Protein AF-A0A9N9IVP5-F1 (afdb_monomer_lite)

Structure (mmCIF, N/CA/C/O backbone):
data_AF-A0A9N9IVP5-F1
#
_entry.id   AF-A0A9N9IVP5-F1
#
loop_
_atom_site.group_PDB
_atom_site.id
_atom_site.type_symbol
_atom_site.label_atom_id
_atom_site.label_alt_id
_atom_site.label_comp_id
_atom_site.label_asym_id
_atom_site.label_entity_id
_atom_site.label_seq_id
_atom_site.pdbx_PDB_ins_code
_atom_site.Cartn_x
_atom_site.Cartn_y
_atom_site.Cartn_z
_atom_site.occupancy
_atom_site.B_iso_or_equiv
_atom_site.auth_seq_id
_atom_site.auth_comp_id
_atom_site.auth_asym_id
_atom_site.auth_atom_id
_atom_site.pdbx_PDB_model_num
ATOM 1 N N . ASP A 1 1 ? -18.557 17.388 3.162 1.00 70.25 1 ASP A N 1
ATOM 2 C CA . ASP A 1 1 ? -17.638 16.961 4.234 1.00 70.25 1 ASP A CA 1
ATOM 3 C C . ASP A 1 1 ? -18.377 16.875 5.554 1.00 70.25 1 ASP A C 1
ATOM 5 O O . ASP A 1 1 ? -19.114 17.798 5.886 1.00 70.25 1 ASP A O 1
ATOM 9 N N . LEU A 1 2 ? -18.240 15.751 6.261 1.00 80.94 2 LEU A N 1
ATOM 10 C CA . LEU A 1 2 ? -18.743 15.621 7.630 1.00 80.94 2 LEU A CA 1
ATOM 11 C C . LEU A 1 2 ? -17.815 16.386 8.589 1.00 80.94 2 LEU A C 1
ATOM 13 O O . LEU A 1 2 ? -16.605 16.410 8.352 1.00 80.94 2 LEU A O 1
ATOM 17 N N . PRO A 1 3 ? -18.335 16.986 9.675 1.00 87.31 3 PRO A N 1
ATOM 18 C CA . PRO A 1 3 ? -17.493 17.556 10.723 1.00 87.31 3 PRO A CA 1
ATOM 19 C C . PRO A 1 3 ? -16.575 16.497 11.344 1.00 87.31 3 PRO A C 1
ATOM 21 O O . PRO A 1 3 ? -16.977 15.341 11.499 1.00 87.31 3 PRO A O 1
ATOM 24 N N . LYS A 1 4 ? -15.368 16.892 11.762 1.00 85.75 4 LYS A N 1
ATOM 25 C CA . LYS A 1 4 ? -14.377 15.955 12.310 1.00 85.75 4 LYS A CA 1
ATOM 26 C C . LYS A 1 4 ? -14.882 15.169 13.522 1.00 85.75 4 LYS A C 1
ATOM 28 O O . LYS A 1 4 ? -14.655 13.967 13.608 1.00 85.75 4 LYS A O 1
ATOM 33 N N . ASP A 1 5 ? -15.655 15.807 14.397 1.00 90.31 5 ASP A N 1
ATOM 34 C CA . ASP A 1 5 ? -16.212 15.152 15.585 1.00 90.31 5 ASP A CA 1
ATOM 35 C C . ASP A 1 5 ? -17.250 14.085 15.220 1.00 90.31 5 ASP A C 1
ATOM 37 O O . ASP A 1 5 ? -17.349 13.056 15.886 1.00 90.31 5 ASP A O 1
ATOM 41 N N . VAL A 1 6 ? -17.974 14.280 14.112 1.00 91.69 6 VAL A N 1
ATOM 42 C CA . VAL A 1 6 ? -18.899 13.274 13.576 1.00 91.69 6 VAL A CA 1
ATOM 43 C C . VAL A 1 6 ? -18.120 12.082 13.025 1.00 91.69 6 VAL A C 1
ATOM 45 O O . VAL A 1 6 ? -18.474 10.943 13.319 1.00 91.69 6 VAL A O 1
ATOM 48 N N . ILE A 1 7 ? -17.032 12.322 12.283 1.00 90.00 7 ILE A N 1
ATOM 49 C CA . ILE A 1 7 ? -16.160 11.250 11.770 1.00 90.00 7 ILE A CA 1
ATOM 50 C C . ILE A 1 7 ? -15.598 10.423 12.934 1.00 90.00 7 ILE A C 1
ATOM 52 O O . ILE A 1 7 ? -15.699 9.197 12.919 1.00 90.00 7 ILE A O 1
ATOM 56 N N . LYS A 1 8 ? -15.085 11.080 13.980 1.00 92.50 8 LYS A N 1
ATOM 57 C CA . LYS A 1 8 ? -14.586 10.399 15.182 1.00 92.50 8 LYS A CA 1
ATOM 58 C C . LYS A 1 8 ? -15.663 9.588 15.887 1.00 92.50 8 LYS A C 1
ATOM 60 O O . LYS A 1 8 ? -15.423 8.436 16.229 1.00 92.50 8 LYS A O 1
ATOM 65 N N . ALA A 1 9 ? -16.851 10.161 16.083 1.00 93.94 9 ALA A N 1
ATOM 66 C CA . ALA A 1 9 ? -17.955 9.455 16.723 1.00 93.94 9 ALA A CA 1
ATOM 67 C C . ALA A 1 9 ? -18.349 8.192 15.941 1.00 93.94 9 ALA A C 1
ATOM 69 O O . ALA A 1 9 ? -18.611 7.158 16.551 1.00 93.94 9 ALA A O 1
ATOM 70 N N . ILE A 1 10 ? -18.338 8.253 14.603 1.00 93.00 10 ILE A N 1
ATOM 71 C CA . ILE A 1 10 ? -18.576 7.089 13.738 1.00 93.00 10 ILE A CA 1
ATOM 72 C C . ILE A 1 10 ? -17.485 6.031 13.939 1.00 93.00 10 ILE A C 1
ATOM 74 O O . ILE A 1 10 ? -17.822 4.871 14.164 1.00 93.00 10 ILE A O 1
ATOM 78 N N . ILE A 1 11 ? -16.205 6.421 13.908 1.00 93.44 11 ILE A N 1
ATOM 79 C CA . ILE A 1 11 ? -15.065 5.507 14.109 1.00 93.44 11 ILE A CA 1
ATOM 80 C C . ILE A 1 11 ? -15.164 4.811 15.471 1.00 93.44 11 ILE A C 1
ATOM 82 O O . ILE A 1 11 ? -15.145 3.586 15.544 1.00 93.44 11 ILE A O 1
ATOM 86 N N . ILE A 1 12 ? -15.354 5.584 16.544 1.00 94.38 12 ILE A N 1
ATOM 87 C CA . ILE A 1 12 ? -15.475 5.064 17.913 1.00 94.38 12 ILE A CA 1
ATOM 88 C C . ILE A 1 12 ? -16.671 4.117 18.029 1.00 94.38 12 ILE A C 1
ATOM 90 O O . ILE A 1 12 ? -16.582 3.074 18.674 1.00 94.38 12 ILE A O 1
ATOM 94 N N . LYS A 1 13 ? -17.803 4.465 17.405 1.00 95.62 13 LYS A N 1
ATOM 95 C CA . LYS A 1 13 ? -19.012 3.641 17.455 1.00 95.62 13 LYS A CA 1
ATOM 96 C C . LYS A 1 13 ? -18.859 2.333 16.680 1.00 95.62 13 LYS A C 1
ATOM 98 O O . LYS A 1 13 ? -19.416 1.328 17.118 1.00 95.62 13 LYS A O 1
ATOM 103 N N . ALA A 1 14 ? -18.156 2.354 15.548 1.00 92.81 14 ALA A N 1
ATOM 104 C CA . ALA A 1 14 ? -17.881 1.167 14.746 1.00 92.81 14 ALA A CA 1
ATOM 105 C C . ALA A 1 14 ? -16.866 0.242 15.437 1.00 92.81 14 ALA A C 1
ATOM 107 O O . ALA A 1 14 ? -17.057 -0.973 15.444 1.00 92.81 14 ALA A O 1
ATOM 108 N N . SER A 1 15 ? -15.835 0.823 16.064 1.00 92.38 15 SER A N 1
ATOM 109 C CA . SER A 1 15 ? -14.773 0.116 16.782 1.00 92.38 15 SER A CA 1
ATOM 110 C C . SER A 1 15 ? -14.231 -1.077 15.970 1.00 92.38 15 SER A C 1
ATOM 112 O O . SER A 1 15 ? -13.941 -0.939 14.782 1.00 92.38 15 SER A O 1
ATOM 114 N N . GLU A 1 16 ? -14.136 -2.260 16.572 1.00 91.56 16 GLU A N 1
ATOM 115 C CA . GLU A 1 16 ? -13.568 -3.466 15.965 1.00 91.56 16 GLU A CA 1
ATOM 116 C C . GLU A 1 16 ? -14.403 -4.062 14.821 1.00 91.56 16 GLU A C 1
ATOM 118 O O . GLU A 1 16 ? -13.924 -4.961 14.133 1.00 91.56 16 GLU A O 1
ATOM 123 N N . ALA A 1 17 ? -15.626 -3.571 14.584 1.00 93.44 17 ALA A N 1
ATOM 124 C CA . ALA A 1 17 ? -16.421 -3.972 13.420 1.00 93.44 17 ALA A CA 1
ATOM 125 C C . ALA A 1 17 ? -15.944 -3.306 12.115 1.00 93.44 17 ALA A C 1
ATOM 127 O O . ALA A 1 17 ? -16.413 -3.655 11.032 1.00 93.44 17 ALA A O 1
ATOM 128 N N . LEU A 1 18 ? -15.053 -2.312 12.203 1.00 93.81 18 LEU A N 1
ATOM 129 C CA . LEU A 1 18 ? -14.572 -1.567 11.049 1.00 93.81 18 LEU A CA 1
ATOM 130 C C . LEU A 1 18 ? -13.381 -2.278 10.391 1.00 93.81 18 LEU A C 1
ATOM 132 O O . LEU A 1 18 ? -12.257 -2.222 10.882 1.00 93.81 18 LEU A O 1
ATOM 136 N N . GLU A 1 19 ? -13.624 -2.912 9.246 1.00 95.56 19 GLU A N 1
ATOM 137 C CA . GLU A 1 19 ? -12.585 -3.614 8.474 1.00 95.56 19 GLU A CA 1
ATOM 138 C C . GLU A 1 19 ? -12.079 -2.806 7.271 1.00 95.56 19 GLU A C 1
ATOM 140 O O . GLU A 1 19 ? -10.943 -2.981 6.823 1.00 95.56 19 GLU A O 1
ATOM 145 N N . GLN A 1 20 ? -12.916 -1.922 6.725 1.00 96.81 20 GLN A N 1
ATOM 146 C CA . GLN A 1 20 ? -12.612 -1.143 5.528 1.00 96.81 20 GLN A CA 1
ATOM 147 C C . GLN A 1 20 ? -12.964 0.321 5.744 1.00 96.81 20 GLN A C 1
ATOM 149 O O . GLN A 1 20 ? -14.072 0.656 6.165 1.00 96.81 20 GLN A O 1
ATOM 154 N N . VAL A 1 21 ? -12.014 1.198 5.434 1.00 95.06 21 VAL A N 1
ATOM 155 C CA . VAL A 1 21 ? -12.122 2.629 5.697 1.00 95.06 21 VAL A CA 1
ATOM 156 C C . VAL A 1 21 ? -11.661 3.407 4.480 1.00 95.06 21 VAL A C 1
ATOM 158 O O . VAL A 1 21 ? -10.533 3.252 4.024 1.00 95.06 21 VAL A O 1
ATOM 161 N N . SER A 1 22 ? -12.523 4.288 3.979 1.00 95.25 22 SER A N 1
ATOM 162 C CA . SER A 1 22 ? -12.154 5.292 2.984 1.00 95.25 22 SER A CA 1
ATOM 163 C C . SER A 1 22 ? -12.595 6.661 3.475 1.00 95.25 22 SER A C 1
ATOM 165 O O . SER A 1 22 ? -13.792 6.941 3.528 1.00 95.25 22 SER A O 1
ATOM 167 N N . ILE A 1 23 ? -11.636 7.505 3.855 1.00 92.00 23 ILE A N 1
ATOM 168 C CA . ILE A 1 23 ? -11.912 8.821 4.437 1.00 92.00 23 ILE A CA 1
ATOM 169 C C . ILE A 1 23 ? -11.081 9.888 3.728 1.00 92.00 23 ILE A C 1
ATOM 171 O O . ILE A 1 23 ? -9.898 9.717 3.428 1.00 92.00 23 ILE A O 1
ATOM 175 N N . LYS A 1 24 ? -11.729 11.024 3.475 1.00 92.06 24 LYS A N 1
ATOM 176 C CA . LYS A 1 24 ? -11.077 12.258 3.059 1.00 92.06 24 LYS A CA 1
ATOM 177 C C . LYS A 1 24 ? -10.994 13.195 4.260 1.00 92.06 24 LYS A C 1
ATOM 179 O O . LYS A 1 24 ? -12.031 13.609 4.776 1.00 92.06 24 LYS A O 1
ATOM 184 N N . PHE A 1 25 ? -9.780 13.522 4.682 1.00 89.50 25 PHE A N 1
ATOM 185 C CA . PHE A 1 25 ? -9.519 14.482 5.751 1.00 89.50 25 PHE A CA 1
ATOM 186 C C . PHE A 1 25 ? -9.123 15.843 5.170 1.00 89.50 25 PHE A C 1
ATOM 188 O O . PHE A 1 25 ? -8.620 15.943 4.046 1.00 89.50 25 PHE A O 1
ATOM 195 N N . ARG A 1 26 ? -9.331 16.902 5.957 1.00 89.56 26 ARG A N 1
ATOM 196 C CA . ARG A 1 26 ? -8.534 18.126 5.806 1.00 89.56 26 ARG A CA 1
ATOM 197 C C . ARG A 1 26 ? -7.112 17.824 6.277 1.00 89.56 26 ARG A C 1
ATOM 199 O O . ARG A 1 26 ? -6.950 16.993 7.171 1.00 89.56 26 ARG A O 1
ATOM 206 N N . SER A 1 27 ? -6.094 18.449 5.686 1.00 88.38 27 SER A N 1
ATOM 207 C CA . SER A 1 27 ? -4.705 18.095 6.008 1.00 88.38 27 SER A CA 1
ATOM 208 C C . SER A 1 27 ? -4.375 18.313 7.487 1.00 88.38 27 SER A C 1
ATOM 210 O O . SER A 1 27 ? -3.631 17.522 8.051 1.00 88.38 27 SER A O 1
ATOM 212 N N . GLU A 1 28 ? -4.976 19.310 8.141 1.00 87.81 28 GLU A N 1
ATOM 213 C CA . GLU A 1 28 ? -4.790 19.583 9.571 1.00 87.81 28 GLU A CA 1
ATOM 214 C C . GLU A 1 28 ? -5.441 18.551 10.512 1.00 87.81 28 GLU A C 1
ATOM 216 O O . GLU A 1 28 ? -5.014 18.417 11.655 1.00 87.81 28 GLU A O 1
ATOM 221 N N . ASP A 1 29 ? -6.442 17.800 10.041 1.00 90.62 29 ASP A N 1
ATOM 222 C CA . ASP A 1 29 ? -7.197 16.839 10.859 1.00 90.62 29 ASP A CA 1
ATOM 223 C C . ASP A 1 29 ? -6.738 15.381 10.641 1.00 90.62 29 ASP A C 1
ATOM 225 O O . ASP A 1 29 ? -7.212 14.474 11.328 1.00 90.62 29 ASP A O 1
ATOM 229 N N . ILE A 1 30 ? -5.845 15.119 9.675 1.00 91.50 30 ILE A N 1
ATOM 230 C CA . ILE A 1 30 ? -5.513 13.749 9.250 1.00 91.50 30 ILE A CA 1
ATOM 231 C C . ILE A 1 30 ? -4.852 12.923 10.357 1.00 91.50 30 ILE A C 1
ATOM 233 O O . ILE A 1 30 ? -5.248 11.779 10.568 1.00 91.50 30 ILE A O 1
ATOM 237 N N . SER A 1 31 ? -3.886 13.493 11.084 1.00 91.38 31 SER A N 1
ATOM 238 C CA . SER A 1 31 ? -3.184 12.787 12.161 1.00 91.38 31 SER A CA 1
ATOM 239 C C . SER A 1 31 ? -4.146 12.441 13.295 1.00 91.38 31 SER A C 1
ATOM 241 O O . SER A 1 31 ? -4.216 11.293 13.714 1.00 91.38 31 SER A O 1
ATOM 243 N N . GLU A 1 32 ? -4.979 13.398 13.709 1.00 92.44 32 GLU A N 1
ATOM 244 C CA . GLU A 1 32 ? -5.987 13.212 14.761 1.00 92.44 32 GLU A CA 1
ATOM 245 C C . GLU A 1 32 ? -7.049 12.161 14.366 1.00 92.44 32 GLU A C 1
ATOM 247 O O . GLU A 1 32 ? -7.461 11.314 15.168 1.00 92.44 32 GLU A O 1
ATOM 252 N N . GLY A 1 33 ? -7.488 12.184 13.104 1.00 93.19 33 GLY A N 1
ATOM 253 C CA . GLY A 1 33 ? -8.400 11.185 12.553 1.00 93.19 33 GLY A CA 1
ATOM 254 C C . GLY A 1 33 ? -7.785 9.784 12.503 1.00 93.19 33 GLY A C 1
ATOM 255 O O . GLY A 1 33 ? -8.449 8.807 12.855 1.00 93.19 33 GLY A O 1
ATOM 256 N N . LEU A 1 34 ? -6.510 9.684 12.120 1.00 94.50 34 LEU A N 1
ATOM 257 C CA . LEU A 1 34 ? -5.763 8.427 12.091 1.00 94.50 34 LEU A CA 1
ATOM 258 C C . LEU A 1 34 ? -5.498 7.863 13.485 1.00 94.50 34 LEU A C 1
ATOM 260 O O . LEU A 1 34 ? -5.676 6.665 13.687 1.00 94.50 34 LEU A O 1
ATOM 264 N N . GLU A 1 35 ? -5.135 8.701 14.455 1.00 95.50 35 GLU A N 1
ATOM 265 C CA . GLU A 1 35 ? -4.991 8.288 15.856 1.00 95.50 35 GLU A CA 1
ATOM 266 C C . GLU A 1 35 ? -6.297 7.693 16.384 1.00 95.50 35 GLU A C 1
ATOM 268 O O . GLU A 1 35 ? -6.294 6.655 17.043 1.00 95.50 35 GLU A O 1
ATOM 273 N N . THR A 1 36 ? -7.433 8.302 16.031 1.00 95.00 36 THR A N 1
ATOM 274 C CA . THR A 1 36 ? -8.749 7.766 16.398 1.00 95.00 36 THR A CA 1
ATOM 275 C C . THR A 1 36 ? -8.989 6.389 15.764 1.00 95.00 36 THR A C 1
ATOM 277 O O . THR A 1 36 ? -9.469 5.487 16.447 1.00 95.00 36 THR A O 1
ATOM 280 N N . LEU A 1 37 ? -8.632 6.195 14.487 1.00 94.62 37 LEU A N 1
ATOM 281 C CA . LEU A 1 37 ? -8.735 4.887 13.823 1.00 94.62 37 LEU A CA 1
ATOM 282 C C . LEU A 1 37 ? -7.873 3.833 14.519 1.00 94.62 37 LEU A C 1
ATOM 284 O O . LEU A 1 37 ? -8.375 2.768 14.866 1.00 94.62 37 LEU A O 1
ATOM 288 N N . VAL A 1 38 ? -6.597 4.136 14.763 1.00 94.12 38 VAL A N 1
ATOM 289 C CA . VAL A 1 38 ? -5.680 3.197 15.418 1.00 94.12 38 VAL A CA 1
ATOM 290 C C . VAL A 1 38 ? -6.168 2.852 16.822 1.00 94.12 38 VAL A C 1
ATOM 292 O O . VAL A 1 38 ? -6.160 1.690 17.201 1.00 94.12 38 VAL A O 1
ATOM 295 N N . ASN A 1 39 ? -6.655 3.813 17.599 1.00 95.44 39 ASN A N 1
ATOM 296 C CA . ASN A 1 39 ? -7.041 3.541 18.984 1.00 95.44 39 ASN A CA 1
ATOM 297 C C . ASN A 1 39 ? -8.322 2.703 19.132 1.00 95.44 39 ASN A C 1
ATOM 299 O O . ASN A 1 39 ? -8.541 2.132 20.199 1.00 95.44 39 ASN A O 1
ATOM 303 N N . HIS A 1 40 ? -9.167 2.630 18.099 1.00 95.50 40 HIS A N 1
ATOM 304 C CA . HIS A 1 40 ? -10.497 2.018 18.210 1.00 95.50 40 HIS A CA 1
ATOM 305 C C . HIS A 1 40 ? -10.790 0.892 17.212 1.00 95.50 40 HIS A C 1
ATOM 307 O O . HIS A 1 40 ? -11.756 0.158 17.432 1.00 95.50 40 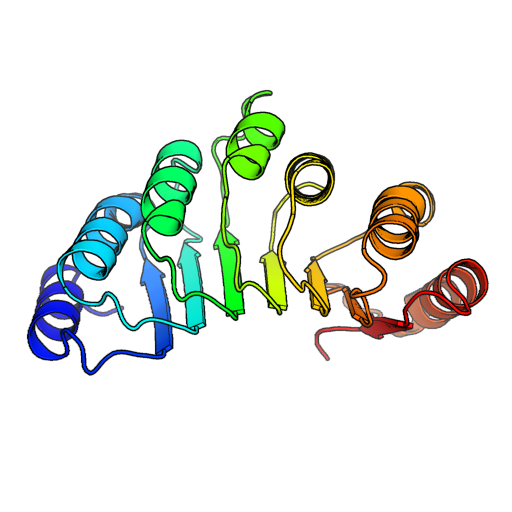HIS A O 1
ATOM 313 N N . CYS A 1 41 ? -10.015 0.773 16.131 1.00 94.69 41 CYS A N 1
ATOM 314 C CA . CYS A 1 41 ? -10.310 -0.101 14.996 1.00 94.69 41 CYS A CA 1
ATOM 315 C C . CYS A 1 41 ? -9.061 -0.894 14.568 1.00 94.69 41 CYS A C 1
ATOM 317 O O . CYS A 1 41 ? -8.435 -0.595 13.547 1.00 94.69 41 CYS A O 1
ATOM 319 N N . GLN A 1 42 ? -8.682 -1.923 15.331 1.00 93.00 42 GLN A N 1
ATOM 320 C CA . GLN A 1 42 ? -7.482 -2.725 15.037 1.00 93.00 42 GLN A CA 1
ATOM 321 C C . GLN A 1 42 ? -7.690 -3.767 13.921 1.00 93.00 42 GLN A C 1
ATOM 323 O O . GLN A 1 42 ? -6.723 -4.269 13.337 1.00 93.00 42 GLN A O 1
ATOM 328 N N . ASN A 1 43 ? -8.944 -4.055 13.567 1.00 95.62 43 ASN A N 1
ATOM 329 C CA . ASN A 1 43 ? -9.309 -5.001 12.507 1.00 95.62 43 ASN A CA 1
ATOM 330 C C . ASN A 1 43 ? -9.294 -4.420 11.082 1.00 95.62 43 ASN A C 1
ATOM 332 O O . ASN A 1 43 ? -9.651 -5.123 10.136 1.00 95.62 43 ASN A O 1
ATOM 336 N N . ILE A 1 44 ? -8.863 -3.168 10.889 1.00 97.19 44 ILE A N 1
ATOM 337 C CA . ILE A 1 44 ? -8.815 -2.567 9.550 1.00 97.19 44 ILE A CA 1
ATOM 338 C C . ILE A 1 44 ? -7.847 -3.353 8.658 1.00 97.19 44 ILE A C 1
ATOM 340 O O . ILE A 1 44 ? -6.660 -3.504 8.952 1.00 97.19 44 ILE A O 1
ATOM 344 N N . THR A 1 45 ? -8.369 -3.812 7.524 1.00 98.06 45 THR A N 1
ATOM 345 C CA . THR A 1 45 ? -7.628 -4.499 6.464 1.00 98.06 45 THR A CA 1
ATOM 346 C C . THR A 1 45 ? -7.492 -3.645 5.207 1.00 98.06 45 THR A C 1
ATOM 348 O O . THR A 1 45 ? -6.534 -3.837 4.456 1.00 98.06 45 THR A O 1
ATOM 351 N N . HIS A 1 46 ? -8.407 -2.693 4.986 1.00 98.50 46 HIS A N 1
ATOM 352 C CA . HIS A 1 46 ? -8.394 -1.787 3.837 1.00 98.50 46 HIS A CA 1
ATOM 353 C C . HIS A 1 46 ? -8.464 -0.337 4.308 1.00 98.50 46 HIS A C 1
ATOM 355 O O . HIS A 1 46 ? -9.425 0.060 4.969 1.00 98.50 46 HIS A O 1
ATOM 361 N N . LEU A 1 47 ? -7.467 0.463 3.938 1.00 97.88 47 LEU A N 1
ATOM 362 C CA . LEU A 1 47 ? -7.386 1.871 4.304 1.00 97.88 47 LEU A CA 1
ATOM 363 C C . LEU A 1 47 ? -7.134 2.733 3.069 1.00 97.88 47 LEU A C 1
ATOM 365 O O . LEU A 1 47 ? -6.117 2.592 2.396 1.00 97.88 47 LEU A O 1
ATOM 369 N N . SER A 1 48 ? -8.053 3.653 2.802 1.00 97.19 48 SER A N 1
ATOM 370 C CA . SER A 1 48 ? -7.952 4.677 1.768 1.00 97.19 48 SER A CA 1
ATOM 371 C C . SER A 1 48 ? -8.032 6.054 2.413 1.00 97.19 48 SER A C 1
ATOM 373 O O . SER A 1 48 ? -9.043 6.419 3.016 1.00 97.19 48 SER A O 1
ATOM 375 N N . LEU A 1 49 ? -6.954 6.821 2.288 1.00 94.94 49 LEU A N 1
ATOM 376 C CA . LEU A 1 49 ? -6.838 8.158 2.850 1.00 94.94 49 LEU A CA 1
ATOM 377 C C . LEU A 1 49 ? -6.559 9.164 1.753 1.00 94.94 49 LEU A C 1
ATOM 379 O O . LEU A 1 49 ? -5.685 8.970 0.905 1.00 94.94 49 LEU A O 1
ATOM 383 N N . SER A 1 50 ? -7.278 10.278 1.813 1.00 92.56 50 SER A N 1
ATOM 384 C CA . SER A 1 50 ? -6.981 11.421 0.963 1.00 92.56 50 SER A CA 1
ATOM 385 C C . SER A 1 50 ? -7.052 12.738 1.719 1.00 92.56 50 SER A C 1
ATOM 387 O O . SER A 1 50 ? -7.883 12.909 2.609 1.00 92.56 50 SER A O 1
ATOM 389 N N . ALA A 1 51 ? -6.177 13.668 1.351 1.00 90.25 51 ALA A N 1
ATOM 390 C CA . ALA A 1 51 ? -6.157 15.032 1.870 1.00 90.25 51 ALA A CA 1
ATOM 391 C C . ALA A 1 51 ? -5.547 15.954 0.810 1.00 90.25 51 ALA A C 1
ATOM 393 O O . ALA A 1 51 ? -4.384 15.809 0.446 1.00 90.25 51 ALA A O 1
ATOM 394 N N . TYR A 1 52 ? -6.341 16.881 0.268 1.00 81.19 52 TYR A N 1
ATOM 395 C CA . TYR A 1 52 ? -5.933 17.716 -0.875 1.00 81.19 52 TYR A CA 1
ATOM 396 C C . TYR A 1 52 ? -5.760 19.199 -0.526 1.00 81.19 52 TYR A C 1
ATOM 398 O O . TYR A 1 52 ? -5.409 19.990 -1.396 1.00 81.19 52 TYR A O 1
ATOM 406 N N . THR A 1 53 ? -6.019 19.594 0.722 1.00 79.50 53 THR A N 1
ATOM 407 C CA . THR A 1 53 ? -6.035 20.999 1.146 1.00 79.50 53 THR A CA 1
ATOM 408 C C . THR A 1 53 ? -5.057 21.224 2.288 1.00 79.50 53 THR A C 1
ATOM 410 O O . THR A 1 53 ? -5.334 20.802 3.404 1.00 79.50 53 THR A O 1
ATOM 413 N N . GLY A 1 54 ? -3.956 21.927 2.023 1.00 81.56 54 GLY A N 1
ATOM 414 C CA . GLY A 1 54 ? -2.920 22.207 3.021 1.00 81.56 54 GLY A CA 1
ATOM 415 C C . GLY A 1 54 ? -1.812 21.153 3.057 1.00 81.56 54 GLY A C 1
ATOM 416 O O . GLY A 1 54 ? -1.877 20.142 2.359 1.00 81.56 54 GLY A O 1
ATOM 417 N N . GLN A 1 55 ? -0.784 21.422 3.860 1.00 85.88 55 GLN A N 1
ATOM 418 C CA . GLN A 1 55 ? 0.409 20.588 3.991 1.00 85.88 55 GLN A CA 1
ATOM 419 C C . GLN A 1 55 ? 0.140 19.395 4.917 1.00 85.88 55 GLN A C 1
ATOM 421 O O . GLN A 1 55 ? -0.325 19.579 6.039 1.00 85.88 55 GLN A O 1
ATOM 426 N N . VAL A 1 56 ? 0.433 18.182 4.447 1.00 87.62 56 VAL A N 1
ATOM 427 C CA . VAL A 1 56 ? 0.346 16.952 5.250 1.00 87.62 56 VAL A CA 1
ATOM 428 C C . VAL A 1 56 ? 1.703 16.646 5.882 1.00 87.62 56 VAL A C 1
ATOM 430 O O . VAL A 1 56 ? 2.711 16.549 5.174 1.00 87.62 56 VAL A O 1
ATOM 433 N N . ASP A 1 57 ? 1.716 16.441 7.201 1.00 88.44 57 ASP A N 1
ATOM 434 C CA . ASP A 1 57 ? 2.852 15.847 7.909 1.00 88.44 57 ASP A CA 1
ATOM 435 C C . ASP A 1 57 ? 2.875 14.330 7.685 1.00 88.44 57 ASP A C 1
ATOM 437 O O . ASP A 1 57 ? 2.254 13.534 8.394 1.00 88.44 57 ASP A O 1
ATOM 441 N N . ILE A 1 58 ? 3.588 13.935 6.638 1.00 87.19 58 ILE A N 1
ATOM 442 C CA . ILE A 1 58 ? 3.664 12.547 6.200 1.00 87.19 58 ILE A CA 1
ATOM 443 C C . ILE A 1 58 ? 4.419 11.644 7.175 1.00 87.19 58 ILE A C 1
ATOM 445 O O . ILE A 1 58 ? 4.082 10.467 7.269 1.00 87.19 58 ILE A O 1
ATOM 449 N N . ALA A 1 59 ? 5.385 12.174 7.931 1.00 88.62 59 ALA A N 1
ATOM 450 C CA . ALA A 1 59 ? 6.135 11.394 8.913 1.00 88.62 59 ALA A CA 1
ATOM 451 C C . ALA A 1 59 ? 5.198 10.899 10.025 1.00 88.62 59 ALA A C 1
ATOM 453 O O . ALA A 1 59 ? 5.184 9.709 10.365 1.00 88.62 59 ALA A O 1
ATOM 454 N N . SER A 1 60 ? 4.339 11.798 10.520 1.00 90.31 60 SER A N 1
ATOM 455 C CA . SER A 1 60 ? 3.280 11.459 11.475 1.00 90.31 60 SER A CA 1
ATOM 456 C C . SER A 1 60 ? 2.282 10.463 10.882 1.00 90.31 60 SER A C 1
ATOM 458 O O . SER A 1 60 ? 2.003 9.434 11.497 1.00 90.31 60 SER A O 1
ATOM 460 N N . VAL A 1 61 ? 1.800 10.702 9.656 1.00 92.31 61 VAL A N 1
ATOM 461 C CA . VAL A 1 61 ? 0.859 9.793 8.973 1.00 92.31 61 VAL A CA 1
ATOM 462 C C . VAL A 1 61 ? 1.430 8.376 8.835 1.00 92.31 61 VAL A C 1
ATOM 464 O O . VAL A 1 61 ? 0.756 7.412 9.196 1.00 92.31 61 VAL A O 1
ATOM 467 N N . ILE A 1 62 ? 2.670 8.226 8.359 1.00 92.25 62 ILE A N 1
ATOM 468 C CA . ILE A 1 62 ? 3.315 6.914 8.189 1.00 92.25 62 ILE A CA 1
ATOM 469 C C . ILE A 1 62 ? 3.540 6.218 9.533 1.00 92.25 62 ILE A C 1
ATOM 471 O O . ILE A 1 62 ? 3.286 5.013 9.651 1.00 92.25 62 ILE A O 1
ATOM 475 N N . SER A 1 63 ? 3.965 6.965 10.554 1.00 91.69 63 SER A N 1
ATOM 476 C CA . SER A 1 63 ? 4.163 6.428 11.904 1.00 91.69 63 SER A CA 1
ATOM 477 C C . SER A 1 63 ? 2.862 5.868 12.479 1.00 91.69 63 SER A C 1
ATOM 479 O O . SER A 1 63 ? 2.858 4.758 13.010 1.00 91.69 63 SER A O 1
ATOM 481 N N . ILE A 1 64 ? 1.747 6.585 12.307 1.00 95.00 64 ILE A N 1
ATOM 482 C CA . ILE A 1 64 ? 0.435 6.148 12.796 1.00 95.00 64 ILE A CA 1
ATOM 483 C C . ILE A 1 64 ? -0.084 4.951 11.985 1.00 95.00 64 ILE A C 1
ATOM 485 O O . ILE A 1 64 ? -0.492 3.950 12.572 1.00 95.00 64 ILE A O 1
ATOM 489 N N . ILE A 1 65 ? -0.018 4.987 10.645 1.00 95.31 65 ILE A N 1
ATOM 490 C CA . ILE A 1 65 ? -0.473 3.867 9.793 1.00 95.31 65 ILE A CA 1
ATOM 491 C C . ILE A 1 65 ? 0.294 2.578 10.109 1.00 95.31 65 ILE A C 1
ATOM 493 O O . ILE A 1 65 ? -0.294 1.498 10.101 1.00 95.31 65 ILE A O 1
ATOM 497 N N . SER A 1 66 ? 1.582 2.675 10.446 1.00 93.50 66 SER A N 1
ATOM 498 C CA . SER A 1 66 ? 2.414 1.518 10.806 1.00 93.50 66 SER A CA 1
ATOM 499 C C . SER A 1 66 ? 1.921 0.765 12.049 1.00 93.50 66 SER A C 1
ATOM 501 O O . SER A 1 66 ? 2.354 -0.366 12.291 1.00 93.50 66 SER A O 1
ATOM 503 N N . LEU A 1 67 ? 1.018 1.354 12.841 1.00 94.81 67 LEU A N 1
ATOM 504 C CA . LEU A 1 67 ? 0.372 0.701 13.980 1.00 94.81 67 LEU A CA 1
ATOM 505 C C . LEU A 1 67 ? -0.779 -0.231 13.555 1.00 94.81 67 LEU A C 1
ATOM 507 O O . LEU A 1 67 ? -1.128 -1.133 14.312 1.00 94.81 67 LEU A O 1
ATOM 511 N N . LEU A 1 68 ? -1.323 -0.088 12.341 1.00 94.25 68 LEU A N 1
ATOM 512 C CA . LEU A 1 68 ? -2.392 -0.941 11.806 1.00 94.25 68 LEU A CA 1
ATOM 513 C C . LEU A 1 68 ? -1.810 -2.225 11.193 1.00 94.25 68 LEU A C 1
ATOM 515 O O . LEU A 1 68 ? -1.522 -2.312 9.999 1.00 94.25 68 LEU A O 1
ATOM 519 N N . LYS A 1 69 ? -1.638 -3.262 12.018 1.00 93.62 69 LYS A N 1
ATOM 520 C CA . LYS A 1 69 ? -0.929 -4.502 11.632 1.00 93.62 69 LYS A CA 1
ATOM 521 C C . LYS A 1 69 ? -1.693 -5.424 10.677 1.00 93.62 69 LYS A C 1
ATOM 523 O O . LYS A 1 69 ? -1.116 -6.373 10.147 1.00 93.62 69 LYS A O 1
ATOM 528 N N . ASN A 1 70 ? -2.980 -5.167 10.454 1.00 96.31 70 ASN A N 1
ATOM 529 C CA . ASN A 1 70 ? -3.847 -6.007 9.627 1.00 96.31 70 ASN A CA 1
ATOM 530 C C . ASN A 1 70 ? -4.048 -5.487 8.198 1.00 96.31 70 ASN A C 1
ATOM 532 O O . ASN A 1 70 ? -4.730 -6.142 7.410 1.00 96.31 70 ASN A O 1
ATOM 536 N N . ILE A 1 71 ? -3.426 -4.360 7.839 1.00 97.75 71 ILE A N 1
ATOM 537 C CA . ILE A 1 71 ? -3.593 -3.750 6.520 1.00 97.75 71 ILE A CA 1
ATOM 538 C C . ILE A 1 71 ? -3.072 -4.676 5.419 1.00 97.75 71 ILE A C 1
ATOM 540 O O . ILE A 1 71 ? -1.905 -5.065 5.391 1.00 97.75 71 ILE A O 1
ATOM 544 N N . THR A 1 72 ? -3.966 -4.978 4.483 1.00 98.38 72 THR A N 1
ATOM 545 C CA . THR A 1 72 ? -3.696 -5.708 3.238 1.00 98.38 72 THR A CA 1
ATOM 546 C C . THR A 1 72 ? -3.811 -4.792 2.022 1.00 98.38 72 THR A C 1
ATOM 548 O O . THR A 1 72 ? -3.128 -5.018 1.025 1.00 98.38 72 THR A O 1
ATOM 551 N N . HIS A 1 73 ? -4.613 -3.727 2.121 1.00 98.62 73 HIS A N 1
ATOM 552 C CA . HIS A 1 73 ? -4.821 -2.746 1.063 1.00 98.62 73 HIS A CA 1
ATOM 553 C C . HIS A 1 73 ? -4.627 -1.337 1.614 1.00 98.62 73 HIS A C 1
ATOM 555 O O . HIS A 1 73 ? -5.360 -0.908 2.508 1.00 98.62 73 HIS A O 1
ATOM 561 N N . LEU A 1 74 ? -3.654 -0.614 1.063 1.00 98.00 74 LEU A N 1
ATOM 562 C CA . LEU A 1 74 ? -3.383 0.771 1.424 1.00 98.00 74 LEU A CA 1
ATOM 563 C C . LEU A 1 74 ? -3.470 1.667 0.195 1.00 98.00 74 LEU A C 1
ATOM 565 O O . LEU A 1 74 ? -2.805 1.424 -0.809 1.00 98.00 74 LEU A O 1
ATOM 569 N N . LYS A 1 75 ? -4.245 2.742 0.312 1.00 96.56 75 LYS A N 1
ATOM 570 C CA . LYS A 1 75 ? -4.318 3.822 -0.662 1.00 96.56 75 LYS A CA 1
ATOM 571 C C . LYS A 1 75 ? -4.062 5.154 0.022 1.00 96.56 75 LYS A C 1
ATOM 573 O O . LYS A 1 75 ? -4.789 5.531 0.939 1.00 96.56 75 LYS A O 1
ATOM 578 N N . LEU A 1 76 ? -3.065 5.882 -0.462 1.00 94.31 76 LEU A N 1
ATOM 579 C CA . LEU A 1 76 ? -2.734 7.225 -0.004 1.00 94.31 76 LEU A CA 1
ATOM 580 C C . LEU A 1 76 ? -2.810 8.185 -1.185 1.00 94.31 76 LEU A C 1
ATOM 582 O O . LEU A 1 76 ? -2.241 7.923 -2.242 1.00 94.31 76 LEU A O 1
ATOM 586 N N . SER A 1 77 ? -3.511 9.301 -1.007 1.00 92.12 77 SER A N 1
ATOM 587 C CA . SER A 1 77 ? -3.605 10.351 -2.019 1.00 92.12 77 SER A CA 1
ATOM 588 C C . SER A 1 77 ? -3.557 11.731 -1.377 1.00 92.12 77 SER A C 1
ATOM 590 O O . SER A 1 77 ? -4.582 12.245 -0.922 1.00 92.12 77 SER A O 1
ATOM 592 N N . PHE A 1 78 ? -2.392 12.372 -1.392 1.00 89.25 78 PHE A N 1
ATOM 593 C CA . PHE A 1 78 ? -2.205 13.674 -0.746 1.00 89.25 78 PHE A CA 1
ATOM 594 C C . PHE A 1 78 ? -1.883 14.772 -1.760 1.00 89.25 78 PHE A C 1
ATOM 596 O O . PHE A 1 78 ? -1.178 14.545 -2.728 1.00 89.25 78 PHE A O 1
ATOM 603 N N . GLY A 1 79 ? -2.465 15.961 -1.610 1.00 81.25 79 GLY A N 1
ATOM 604 C CA . GLY A 1 79 ? -2.286 17.054 -2.573 1.00 81.25 79 GLY A CA 1
ATOM 605 C C . GLY A 1 79 ? -0.955 17.781 -2.403 1.00 81.25 79 GLY A C 1
ATOM 606 O O . GLY A 1 79 ? -0.233 17.985 -3.371 1.00 81.25 79 GLY A O 1
ATOM 607 N N . ASN A 1 80 ? -0.639 18.169 -1.168 1.00 79.38 80 ASN A N 1
ATOM 608 C CA . ASN A 1 80 ? 0.599 18.853 -0.822 1.00 79.38 80 ASN A CA 1
ATOM 609 C C . ASN A 1 80 ? 1.222 18.160 0.392 1.00 79.38 80 ASN A C 1
ATOM 611 O O . ASN A 1 80 ? 0.688 18.216 1.502 1.00 79.38 80 ASN A O 1
ATOM 615 N N . ILE A 1 81 ? 2.322 17.456 0.160 1.00 77.88 81 ILE A N 1
ATOM 616 C CA . ILE A 1 81 ? 3.064 16.735 1.191 1.00 77.88 81 ILE A CA 1
ATOM 617 C C . ILE A 1 81 ? 4.236 17.616 1.616 1.00 77.88 81 ILE A C 1
ATOM 619 O O 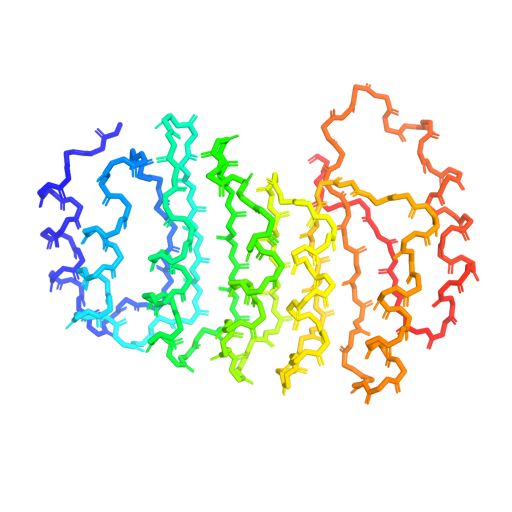. ILE A 1 81 ? 4.817 18.306 0.781 1.00 77.88 81 ILE A O 1
ATOM 623 N N . ASN A 1 82 ? 4.608 17.605 2.896 1.00 69.00 82 ASN A N 1
ATOM 624 C CA . ASN A 1 82 ? 5.886 18.185 3.299 1.00 69.00 82 ASN A CA 1
ATOM 625 C C . ASN A 1 82 ? 7.046 17.371 2.689 1.00 69.00 82 ASN A C 1
ATOM 627 O O . ASN A 1 82 ? 7.479 16.377 3.269 1.00 69.00 82 ASN A O 1
ATOM 631 N N . VAL A 1 83 ? 7.505 17.752 1.493 1.00 60.78 83 VAL A N 1
ATOM 632 C CA . VAL A 1 83 ? 8.598 17.079 0.776 1.00 60.78 83 VAL A CA 1
ATOM 633 C C . VAL A 1 83 ? 9.933 17.642 1.265 1.00 60.78 83 VAL A C 1
ATOM 635 O O . VAL A 1 83 ? 10.540 18.498 0.626 1.00 60.78 83 VAL A O 1
ATOM 638 N N . GLY A 1 84 ? 10.372 17.204 2.443 1.00 60.81 84 GLY A N 1
ATOM 639 C CA . GLY A 1 84 ? 11.792 17.268 2.790 1.00 60.81 84 GLY A CA 1
ATOM 640 C C . GLY A 1 84 ? 12.555 16.122 2.118 1.00 60.81 84 GLY A C 1
ATOM 641 O O . GLY A 1 84 ? 11.945 15.123 1.732 1.00 60.81 84 GLY A O 1
ATOM 642 N N . ASP A 1 85 ? 13.889 16.209 2.055 1.00 58.03 85 ASP A N 1
ATOM 643 C CA . ASP A 1 85 ? 14.778 15.113 1.604 1.00 58.03 85 ASP A CA 1
ATOM 644 C C . ASP A 1 85 ? 14.574 13.795 2.394 1.00 58.03 85 ASP A C 1
ATOM 646 O O . ASP A 1 85 ? 15.078 12.736 2.031 1.00 58.03 85 ASP A O 1
ATOM 650 N N . GLU A 1 86 ? 13.802 13.847 3.478 1.00 66.94 86 GLU A N 1
ATOM 651 C CA . GLU A 1 86 ? 13.480 12.745 4.376 1.00 66.94 86 GLU A CA 1
ATOM 652 C C . GLU A 1 86 ? 12.295 11.880 3.913 1.00 66.94 86 GLU A C 1
ATOM 654 O O . GLU A 1 86 ? 12.072 10.824 4.500 1.00 66.94 86 GLU A O 1
ATOM 659 N N . LEU A 1 87 ? 11.552 12.253 2.858 1.00 73.69 87 LEU A N 1
ATOM 660 C CA . LEU A 1 87 ? 10.352 11.509 2.434 1.00 73.69 87 LEU A CA 1
ATOM 661 C C . LEU A 1 87 ? 10.652 10.037 2.080 1.00 73.69 87 LEU A C 1
ATOM 663 O O . LEU A 1 87 ? 9.911 9.136 2.481 1.00 73.69 87 LEU A O 1
ATOM 667 N N . GLU A 1 88 ? 11.780 9.787 1.404 1.00 75.56 88 GLU A N 1
ATOM 668 C CA . GLU A 1 88 ? 12.292 8.437 1.119 1.00 75.56 88 GLU A CA 1
ATOM 669 C C . GLU A 1 88 ? 12.539 7.640 2.409 1.00 75.56 88 GLU A C 1
ATOM 671 O O . GLU A 1 88 ? 12.158 6.469 2.520 1.00 75.56 88 GLU A O 1
ATOM 676 N N . ASN A 1 89 ? 13.122 8.293 3.417 1.00 80.06 89 ASN A N 1
ATOM 677 C CA . ASN A 1 89 ? 13.418 7.672 4.702 1.00 80.06 89 ASN A CA 1
ATOM 678 C C . ASN A 1 89 ? 12.143 7.367 5.488 1.00 80.06 89 ASN A C 1
ATOM 680 O O . ASN A 1 89 ? 12.048 6.279 6.061 1.00 80.06 89 ASN A O 1
ATOM 684 N N . GLU A 1 90 ? 11.164 8.273 5.490 1.00 86.69 90 GLU A N 1
ATOM 685 C CA . GLU A 1 90 ? 9.897 8.076 6.196 1.00 86.69 90 GLU A CA 1
ATOM 686 C C . GLU A 1 90 ? 9.099 6.914 5.610 1.00 86.69 90 GLU A C 1
ATOM 688 O O . GLU A 1 90 ? 8.703 6.012 6.347 1.00 86.69 90 GLU A O 1
ATOM 693 N N . PHE A 1 91 ? 8.950 6.847 4.285 1.00 86.62 91 PHE A N 1
ATOM 694 C CA . PHE A 1 91 ? 8.244 5.732 3.645 1.00 86.62 91 PHE A CA 1
ATOM 695 C C . PHE A 1 91 ? 8.913 4.379 3.891 1.00 86.62 91 PHE A C 1
ATOM 697 O O . PHE A 1 91 ? 8.226 3.370 4.048 1.00 86.62 91 PHE A O 1
ATOM 704 N N . SER A 1 92 ? 10.242 4.350 4.016 1.00 87.94 92 SER A N 1
ATOM 705 C CA . SER A 1 92 ? 10.976 3.128 4.363 1.00 87.94 92 SER A CA 1
ATOM 706 C C . SER A 1 92 ? 10.649 2.586 5.769 1.00 87.94 92 SER A C 1
ATOM 708 O O . SER A 1 92 ? 10.942 1.426 6.064 1.00 87.94 92 SER A O 1
ATOM 710 N N . LYS A 1 93 ? 10.048 3.403 6.650 1.00 90.00 93 LYS A N 1
ATOM 711 C CA . LYS A 1 93 ? 9.605 2.995 7.995 1.00 90.00 93 LYS A CA 1
ATOM 712 C C . LYS A 1 93 ? 8.226 2.335 7.992 1.00 90.00 93 LYS A C 1
ATOM 714 O O . LYS A 1 93 ? 7.847 1.752 9.006 1.00 90.00 93 LYS A O 1
ATOM 719 N N . LEU A 1 94 ? 7.486 2.401 6.882 1.00 90.62 94 LEU A N 1
ATOM 720 C CA . LEU A 1 94 ? 6.165 1.793 6.767 1.00 90.62 94 LEU A CA 1
ATOM 721 C C . LEU A 1 94 ? 6.286 0.260 6.780 1.00 90.62 94 LEU A C 1
ATOM 723 O O . LEU A 1 94 ? 6.630 -0.364 5.779 1.00 90.62 94 LEU A O 1
ATOM 727 N N . GLN A 1 95 ? 6.001 -0.361 7.923 1.00 88.50 95 GLN A N 1
ATOM 728 C CA . GLN A 1 95 ? 6.129 -1.810 8.116 1.00 88.50 95 GLN A CA 1
ATOM 729 C C . GLN A 1 95 ? 4.754 -2.484 8.156 1.00 88.50 95 GLN A C 1
ATOM 731 O O . GLN A 1 95 ? 4.190 -2.730 9.222 1.00 88.50 95 GLN A O 1
ATOM 736 N N . LEU A 1 96 ? 4.216 -2.782 6.971 1.00 94.44 96 LEU A N 1
ATOM 737 C CA . LEU A 1 96 ? 2.926 -3.455 6.796 1.00 94.44 96 LEU A CA 1
ATOM 738 C C . LEU A 1 96 ? 3.129 -4.881 6.277 1.00 94.44 96 LEU A C 1
ATOM 740 O O . LEU A 1 96 ? 3.099 -5.122 5.077 1.00 94.44 96 LEU A O 1
ATOM 744 N N . GLU A 1 97 ? 3.337 -5.836 7.181 1.00 94.94 97 GLU A N 1
ATOM 745 C CA . GLU A 1 97 ? 3.734 -7.218 6.848 1.00 94.94 97 GLU A CA 1
ATOM 746 C C . GLU A 1 97 ? 2.710 -7.989 6.001 1.00 94.94 97 GLU A C 1
ATOM 748 O O . GLU A 1 97 ? 3.073 -8.923 5.291 1.00 94.94 97 GLU A O 1
ATOM 753 N N . LYS A 1 98 ? 1.433 -7.596 6.051 1.00 97.31 98 LYS A N 1
ATOM 754 C CA . LYS A 1 98 ? 0.336 -8.250 5.323 1.00 97.31 98 LYS A CA 1
ATOM 755 C C . LYS A 1 98 ? -0.057 -7.529 4.033 1.00 97.31 98 LYS A C 1
ATOM 757 O O . LYS A 1 98 ? -1.002 -7.964 3.377 1.00 97.31 98 LYS A O 1
ATOM 762 N N . LEU A 1 99 ? 0.631 -6.443 3.671 1.00 98.12 99 LEU A N 1
ATOM 763 C CA . LEU A 1 99 ? 0.253 -5.621 2.526 1.00 98.12 99 LEU A CA 1
ATOM 764 C C . LEU A 1 99 ? 0.337 -6.416 1.214 1.00 98.12 99 LEU A C 1
ATOM 766 O O . LEU A 1 99 ? 1.339 -7.057 0.917 1.00 98.12 99 LEU A O 1
ATOM 770 N N . GLN A 1 100 ? -0.735 -6.364 0.430 1.00 98.38 100 GLN A N 1
ATOM 771 C CA . GLN A 1 100 ? -0.871 -7.027 -0.870 1.00 98.38 100 GLN A CA 1
ATOM 772 C C . GLN A 1 100 ? -1.126 -6.025 -1.997 1.00 98.38 100 GLN A C 1
ATOM 774 O O . GLN A 1 100 ? -0.764 -6.298 -3.147 1.00 98.38 100 GLN A O 1
ATOM 779 N N . TYR A 1 101 ? -1.713 -4.875 -1.661 1.00 98.38 101 TYR A N 1
ATOM 780 C CA . TYR A 1 101 ? -2.054 -3.800 -2.580 1.00 98.38 101 TYR A CA 1
ATOM 781 C C . TYR A 1 101 ? -1.604 -2.453 -2.015 1.00 98.38 101 TYR A C 1
ATOM 783 O O . TYR A 1 101 ? -1.947 -2.102 -0.881 1.00 98.38 101 TYR A O 1
ATOM 791 N N . LEU A 1 102 ? -0.888 -1.684 -2.831 1.00 97.19 102 LEU A N 1
ATOM 792 C CA . LEU A 1 102 ? -0.441 -0.336 -2.509 1.00 97.19 102 LEU A CA 1
ATOM 793 C C . LEU A 1 102 ? -0.804 0.627 -3.640 1.00 97.19 102 LEU A C 1
ATOM 795 O O . LEU A 1 102 ? -0.359 0.445 -4.766 1.00 97.19 102 LEU A O 1
ATOM 799 N N . GLU A 1 103 ? -1.550 1.683 -3.338 1.00 95.62 103 GLU A N 1
ATOM 800 C CA . GLU A 1 103 ? -1.811 2.792 -4.260 1.00 95.62 103 GLU A CA 1
ATOM 801 C C . GLU A 1 103 ? -1.278 4.094 -3.659 1.00 95.62 103 GLU A C 1
ATOM 803 O O . GLU A 1 103 ? -1.726 4.531 -2.598 1.00 95.62 103 GLU A O 1
ATOM 808 N N . LEU A 1 104 ? -0.321 4.717 -4.344 1.00 92.12 104 LEU A N 1
ATOM 809 C CA . LEU A 1 104 ? 0.299 5.976 -3.943 1.00 92.12 104 LEU A CA 1
ATOM 810 C C . LEU A 1 104 ? 0.061 7.036 -5.013 1.00 92.12 104 LEU A C 1
ATOM 812 O O . LEU A 1 104 ? 0.706 7.034 -6.061 1.00 92.12 104 LEU A O 1
ATOM 816 N N . ILE A 1 105 ? -0.851 7.961 -4.719 1.00 88.38 105 ILE A N 1
ATOM 817 C CA . ILE A 1 105 ? -1.195 9.083 -5.588 1.00 88.38 105 ILE A CA 1
ATOM 818 C C . ILE A 1 105 ? -0.552 10.376 -5.067 1.00 88.38 105 ILE A C 1
ATOM 820 O O . ILE A 1 105 ? -0.731 10.743 -3.906 1.00 88.38 105 ILE A O 1
ATOM 824 N N . ASN A 1 106 ? 0.144 11.079 -5.959 1.00 85.31 106 ASN A N 1
ATOM 825 C CA . ASN A 1 106 ? 0.964 12.274 -5.755 1.00 85.31 106 ASN A CA 1
ATOM 826 C C . ASN A 1 106 ? 2.177 12.044 -4.841 1.00 85.31 106 ASN A C 1
ATOM 828 O O . ASN A 1 106 ? 2.570 12.926 -4.081 1.00 85.31 106 ASN A O 1
ATOM 832 N N . PHE A 1 107 ? 2.772 10.856 -4.929 1.00 86.06 107 PHE A N 1
ATOM 833 C CA . PHE A 1 107 ? 4.047 10.545 -4.289 1.00 86.06 107 PHE A CA 1
ATOM 834 C C . PHE A 1 107 ? 5.143 10.466 -5.339 1.00 86.06 107 PHE A C 1
ATOM 836 O O . PHE A 1 107 ? 4.903 10.027 -6.465 1.00 86.06 107 PHE A O 1
ATOM 843 N N . ASP A 1 108 ? 6.351 10.878 -4.966 1.00 84.19 108 ASP A N 1
ATOM 844 C CA . ASP A 1 108 ? 7.504 10.702 -5.835 1.00 84.19 108 ASP A CA 1
ATOM 845 C C . ASP A 1 108 ? 7.967 9.235 -5.877 1.00 84.19 108 ASP A C 1
ATOM 847 O O . ASP A 1 108 ? 7.702 8.415 -4.991 1.00 84.19 108 ASP A O 1
ATOM 851 N N . ILE A 1 109 ? 8.697 8.902 -6.940 1.00 86.12 109 ILE A N 1
ATOM 852 C CA . ILE A 1 109 ? 9.216 7.550 -7.152 1.00 86.12 109 ILE A CA 1
ATOM 853 C C . ILE A 1 109 ? 10.300 7.159 -6.133 1.00 86.12 109 ILE A C 1
ATOM 855 O O . ILE A 1 109 ? 10.492 5.973 -5.863 1.00 86.12 109 ILE A O 1
ATOM 859 N N . LYS A 1 110 ? 10.995 8.136 -5.531 1.00 86.50 110 LYS A N 1
ATOM 860 C CA . LYS A 1 110 ? 12.041 7.888 -4.524 1.00 86.50 110 LYS A CA 1
ATOM 861 C C . LYS A 1 110 ? 11.439 7.330 -3.236 1.00 86.50 110 LYS A C 1
ATOM 863 O O . LYS A 1 110 ? 11.959 6.370 -2.683 1.00 86.50 110 LYS A O 1
ATOM 868 N N . SER A 1 111 ? 10.293 7.856 -2.823 1.00 86.19 111 SER A N 1
ATOM 869 C CA . SER A 1 111 ? 9.507 7.389 -1.680 1.00 86.19 111 SER A CA 1
ATOM 870 C C . SER A 1 111 ? 9.109 5.930 -1.849 1.00 86.19 111 SER A C 1
ATOM 872 O O . SER A 1 111 ? 9.305 5.110 -0.950 1.00 86.19 111 SER A O 1
ATOM 874 N N . LEU A 1 112 ? 8.624 5.580 -3.044 1.00 90.69 112 LEU A N 1
ATOM 875 C CA . LEU A 1 112 ? 8.289 4.201 -3.375 1.00 90.69 112 LEU A CA 1
ATOM 876 C C . LEU A 1 112 ? 9.530 3.299 -3.383 1.00 90.69 112 LEU A C 1
ATOM 878 O O . LEU A 1 112 ? 9.477 2.196 -2.845 1.00 90.69 112 LEU A O 1
ATOM 882 N N . LYS A 1 113 ? 10.659 3.767 -3.930 1.00 91.31 113 LYS A N 1
ATOM 883 C CA . LYS A 1 113 ? 11.933 3.033 -3.892 1.00 91.31 113 LYS A CA 1
ATOM 884 C C . LYS A 1 113 ? 12.377 2.738 -2.456 1.00 91.31 113 LYS A C 1
ATOM 886 O O . LYS A 1 113 ? 12.698 1.590 -2.143 1.00 91.31 113 LYS A O 1
ATOM 891 N N . GLY A 1 114 ? 12.350 3.748 -1.584 1.00 89.44 114 GLY A N 1
ATOM 892 C CA . GLY A 1 114 ? 12.680 3.617 -0.165 1.00 89.44 114 GLY A CA 1
ATOM 893 C C . GLY A 1 114 ? 11.813 2.568 0.527 1.00 89.44 114 GLY A C 1
ATOM 894 O O . GLY A 1 114 ? 12.339 1.675 1.195 1.00 89.44 114 GLY A O 1
ATOM 895 N N . TYR A 1 115 ? 10.497 2.610 0.297 1.00 92.25 115 TYR A N 1
ATOM 896 C CA . TYR A 1 115 ? 9.566 1.596 0.794 1.00 92.25 115 TYR A CA 1
ATOM 897 C C . TYR A 1 115 ? 9.888 0.189 0.269 1.00 92.25 115 TYR A C 1
ATOM 899 O O . TYR A 1 115 ? 10.066 -0.738 1.060 1.00 92.25 115 TYR A O 1
ATOM 907 N N . LEU A 1 116 ? 10.011 0.020 -1.053 1.00 93.94 116 LEU A N 1
ATOM 908 C CA . LEU A 1 116 ? 10.215 -1.293 -1.671 1.00 93.94 116 LEU A CA 1
ATOM 909 C C . LEU A 1 116 ? 11.521 -1.958 -1.223 1.00 93.94 116 LEU A C 1
ATOM 911 O O . LEU A 1 116 ? 11.522 -3.164 -0.987 1.00 93.94 116 LEU A O 1
ATOM 915 N N . SER A 1 117 ? 12.587 -1.180 -1.001 1.00 91.56 117 SER A N 1
ATOM 916 C CA . SER A 1 117 ? 13.886 -1.693 -0.528 1.00 91.56 117 SER A CA 1
ATOM 917 C C . SER A 1 117 ? 13.840 -2.384 0.844 1.00 91.56 117 SER A C 1
ATOM 919 O O . SER A 1 117 ? 14.694 -3.212 1.152 1.00 91.56 117 SER A O 1
ATOM 921 N N . LYS A 1 118 ? 12.844 -2.058 1.679 1.00 91.25 118 LYS A N 1
ATOM 922 C CA . LYS A 1 118 ? 12.637 -2.654 3.013 1.00 91.25 118 LYS A CA 1
ATOM 923 C C . LYS A 1 118 ? 11.337 -3.447 3.115 1.00 91.25 118 LYS A C 1
ATOM 925 O O . LYS A 1 118 ? 11.034 -4.010 4.166 1.00 91.25 118 LYS A O 1
ATOM 930 N N . CYS A 1 119 ? 10.557 -3.498 2.040 1.00 92.44 119 CYS A N 1
ATOM 931 C CA . CYS A 1 119 ? 9.263 -4.151 2.024 1.00 92.44 119 CYS A CA 1
ATOM 932 C C . CYS A 1 119 ? 9.440 -5.672 2.118 1.00 92.44 119 CYS A C 1
ATOM 934 O O . CYS A 1 119 ? 10.085 -6.292 1.272 1.00 92.44 119 CYS A O 1
ATOM 936 N N . CYS A 1 120 ? 8.846 -6.270 3.152 1.00 90.94 120 CYS A N 1
ATOM 937 C CA . CYS A 1 120 ? 8.802 -7.720 3.382 1.00 90.94 120 CYS A CA 1
ATOM 938 C C . CYS A 1 120 ? 7.389 -8.302 3.207 1.00 90.94 120 CYS A C 1
ATOM 940 O O . CYS A 1 120 ? 7.153 -9.459 3.543 1.00 90.94 120 CYS A O 1
ATOM 942 N N . SER A 1 121 ? 6.445 -7.490 2.734 1.00 94.62 121 SER A N 1
ATOM 943 C CA . SER A 1 121 ? 5.043 -7.877 2.581 1.00 94.62 121 SER A CA 1
ATOM 944 C C . SER A 1 121 ? 4.814 -8.695 1.304 1.00 94.62 121 SER A C 1
ATOM 946 O O . SER A 1 121 ? 5.610 -8.582 0.365 1.00 94.62 121 SER A O 1
ATOM 948 N N . PRO A 1 122 ? 3.732 -9.494 1.214 1.00 96.38 122 PRO A N 1
ATOM 949 C CA . PRO A 1 122 ? 3.349 -10.210 -0.004 1.00 96.38 122 PRO A CA 1
ATOM 950 C C . PRO A 1 122 ? 2.741 -9.267 -1.062 1.00 96.38 122 PRO A C 1
ATOM 952 O O . PRO A 1 122 ? 1.707 -9.567 -1.665 1.00 96.38 122 PRO A O 1
ATOM 955 N N . LEU A 1 123 ? 3.374 -8.111 -1.282 1.00 97.81 123 LEU A N 1
ATOM 956 C CA . LEU A 1 123 ? 2.903 -7.063 -2.172 1.00 97.81 123 LEU A CA 1
ATOM 957 C C . LEU A 1 123 ? 2.819 -7.601 -3.597 1.00 97.81 123 LEU A C 1
ATOM 959 O O . LEU A 1 123 ? 3.814 -8.051 -4.169 1.00 97.81 123 LEU A O 1
ATOM 963 N N . SER A 1 124 ? 1.611 -7.558 -4.148 1.00 98.00 124 SER A N 1
ATOM 964 C CA . SER A 1 124 ? 1.284 -8.122 -5.457 1.00 98.00 124 SER A CA 1
ATOM 965 C C . SER A 1 124 ? 0.864 -7.067 -6.468 1.00 98.00 124 SER A C 1
ATOM 967 O O . SER A 1 124 ? 1.013 -7.283 -7.669 1.00 98.00 124 SER A O 1
ATOM 969 N N . THR A 1 125 ? 0.356 -5.932 -5.985 1.00 98.06 125 THR A N 1
ATOM 970 C CA . THR A 1 125 ? -0.152 -4.845 -6.817 1.00 98.06 125 THR A CA 1
ATOM 971 C C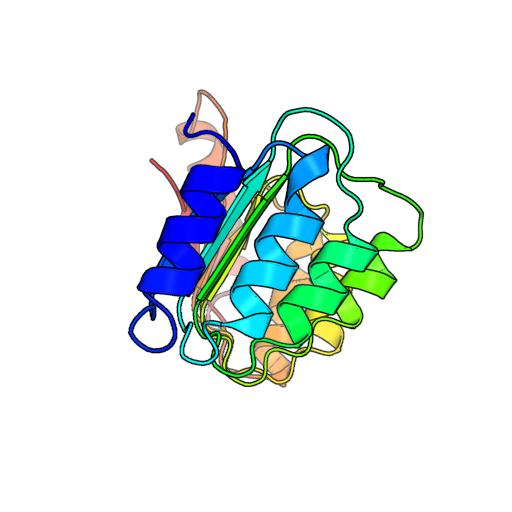 . THR A 1 125 ? 0.359 -3.510 -6.306 1.00 98.06 125 THR A C 1
ATOM 973 O O . THR A 1 125 ? 0.219 -3.206 -5.120 1.00 98.06 125 THR A O 1
ATOM 976 N N . ILE A 1 126 ? 0.923 -2.711 -7.209 1.00 96.69 126 ILE A N 1
ATOM 977 C CA . ILE A 1 126 ? 1.342 -1.337 -6.932 1.00 96.69 126 ILE A CA 1
ATOM 978 C C . ILE A 1 126 ? 0.695 -0.413 -7.954 1.00 96.69 126 ILE A C 1
ATOM 980 O O . ILE A 1 126 ? 0.777 -0.678 -9.148 1.00 96.69 126 ILE A O 1
ATOM 984 N N . ILE A 1 127 ? 0.078 0.674 -7.500 1.00 94.69 127 ILE A N 1
ATOM 985 C CA . ILE A 1 127 ? -0.457 1.734 -8.354 1.00 94.69 127 ILE A CA 1
ATOM 986 C C . ILE A 1 127 ? 0.175 3.071 -7.981 1.00 94.69 127 ILE A C 1
ATOM 988 O O . ILE A 1 127 ? 0.289 3.412 -6.805 1.00 94.69 127 ILE A O 1
ATOM 992 N N . THR A 1 128 ? 0.574 3.844 -8.987 1.00 91.50 128 THR A N 1
ATOM 993 C CA . THR A 1 128 ? 1.104 5.205 -8.822 1.00 91.50 128 THR A CA 1
ATOM 994 C C . THR A 1 128 ? 0.721 6.095 -10.006 1.00 91.50 128 THR A C 1
ATOM 996 O O . THR A 1 128 ? 0.241 5.582 -11.010 1.00 91.50 128 THR A O 1
ATOM 999 N N . ASN A 1 129 ? 0.883 7.420 -9.920 1.00 83.69 129 ASN A N 1
ATOM 1000 C CA . ASN A 1 129 ? 0.470 8.339 -10.992 1.00 83.69 129 ASN A CA 1
ATOM 1001 C C . ASN A 1 129 ? 1.247 8.110 -12.287 1.00 83.69 129 ASN A C 1
ATOM 1003 O O . ASN A 1 129 ? 0.674 7.950 -13.359 1.00 83.69 129 ASN A O 1
ATOM 1007 N N . PHE A 1 130 ? 2.572 8.167 -12.194 1.00 78.88 130 PHE A N 1
ATOM 1008 C CA . PHE A 1 130 ? 3.425 8.238 -13.365 1.00 78.88 130 PHE A CA 1
ATOM 1009 C C . PHE A 1 130 ? 4.791 7.648 -13.071 1.00 78.88 130 PHE A C 1
ATOM 1011 O O . PHE A 1 130 ? 5.403 7.950 -12.046 1.00 78.88 130 PHE A O 1
ATOM 1018 N N . ILE A 1 131 ? 5.274 6.847 -14.015 1.00 77.69 131 ILE A N 1
ATOM 1019 C CA . 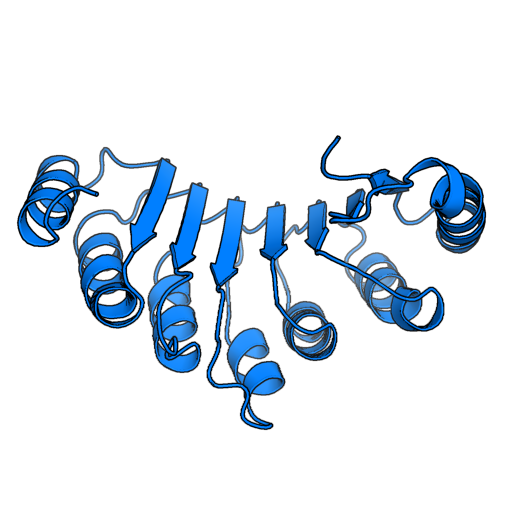ILE A 1 131 ? 6.608 6.270 -14.004 1.00 77.69 131 ILE A CA 1
ATOM 1020 C C . ILE A 1 131 ? 7.227 6.450 -15.378 1.00 77.69 131 ILE A C 1
ATOM 1022 O O . ILE A 1 131 ? 6.618 6.157 -16.404 1.00 77.69 131 ILE A O 1
ATOM 1026 N N . GLU A 1 132 ? 8.466 6.918 -15.379 1.00 82.69 132 GLU A N 1
ATOM 1027 C CA . GLU A 1 132 ? 9.325 6.898 -16.557 1.00 82.69 132 GLU A CA 1
ATOM 1028 C C . GLU A 1 132 ? 9.894 5.491 -16.770 1.00 82.69 132 GLU A C 1
ATOM 1030 O O . GLU A 1 132 ? 10.174 4.782 -15.803 1.00 82.69 132 GLU A O 1
ATOM 1035 N N . GLU A 1 133 ? 10.141 5.103 -18.026 1.00 83.31 133 GLU A N 1
ATOM 1036 C CA . GLU A 1 133 ? 10.746 3.802 -18.373 1.00 83.31 133 GLU A CA 1
ATOM 1037 C C . GLU A 1 133 ? 12.061 3.549 -17.604 1.00 83.31 133 GLU A C 1
ATOM 1039 O O . GLU A 1 133 ? 12.343 2.431 -17.176 1.00 83.31 133 GLU A O 1
ATOM 1044 N N . THR A 1 134 ? 12.829 4.609 -17.340 1.00 85.81 134 THR A N 1
ATOM 1045 C CA . THR A 1 134 ? 14.086 4.596 -16.570 1.00 85.81 134 THR A CA 1
ATOM 1046 C C . THR A 1 134 ? 13.927 4.132 -15.120 1.00 85.81 134 THR A C 1
ATOM 1048 O O . THR A 1 134 ? 14.885 3.633 -14.532 1.00 85.81 134 THR A O 1
ATOM 1051 N N . ASN A 1 135 ? 12.731 4.264 -14.543 1.00 90.12 135 ASN A N 1
ATOM 1052 C CA . ASN A 1 135 ? 12.438 3.909 -13.155 1.00 90.12 135 ASN A CA 1
ATOM 1053 C C . ASN A 1 135 ? 11.851 2.494 -12.999 1.00 90.12 135 ASN A C 1
ATOM 1055 O O . ASN A 1 135 ? 11.604 2.057 -11.874 1.00 90.12 135 ASN A O 1
ATOM 1059 N N . LEU A 1 136 ? 11.654 1.749 -14.097 1.00 92.25 136 LEU A N 1
ATOM 1060 C CA . LEU A 1 136 ? 11.137 0.374 -14.051 1.00 92.25 136 LEU A CA 1
ATOM 1061 C C . LEU A 1 136 ? 12.036 -0.591 -13.270 1.00 92.25 136 LEU A C 1
ATOM 1063 O O . LEU A 1 136 ? 11.542 -1.572 -12.711 1.00 92.25 136 LEU A O 1
ATOM 1067 N N . SER A 1 137 ? 13.340 -0.310 -13.206 1.00 93.75 137 SER A N 1
ATOM 1068 C CA . SER A 1 137 ? 14.312 -1.125 -12.470 1.00 93.75 137 SER A CA 1
ATOM 1069 C C . SER A 1 137 ? 13.915 -1.331 -11.009 1.00 93.75 137 SER A C 1
ATOM 1071 O O . SER A 1 137 ? 14.049 -2.437 -10.507 1.00 93.75 137 SER A O 1
ATOM 1073 N N . ILE A 1 138 ? 13.309 -0.328 -10.364 1.00 94.38 138 ILE A N 1
ATOM 1074 C CA . ILE A 1 138 ? 12.853 -0.411 -8.968 1.00 94.38 138 ILE A CA 1
ATOM 1075 C C . ILE A 1 138 ? 11.849 -1.564 -8.772 1.00 94.38 138 ILE A C 1
ATOM 1077 O O . ILE A 1 138 ? 11.908 -2.286 -7.777 1.00 94.38 138 ILE A O 1
ATOM 1081 N N . PHE A 1 139 ? 10.941 -1.763 -9.729 1.00 95.56 139 PHE A N 1
ATOM 1082 C CA . PHE A 1 139 ? 9.946 -2.838 -9.684 1.00 95.56 139 PHE A CA 1
ATOM 1083 C C . PHE A 1 139 ? 10.539 -4.182 -10.078 1.00 95.56 139 PHE A C 1
ATOM 1085 O O . PHE A 1 139 ? 10.173 -5.200 -9.499 1.00 95.56 139 PHE A O 1
ATOM 1092 N N . LEU A 1 140 ? 11.450 -4.191 -11.054 1.00 95.62 140 LEU A N 1
ATOM 1093 C CA . LEU A 1 140 ? 12.158 -5.400 -11.470 1.00 95.62 140 LEU A CA 1
ATOM 1094 C C . LEU A 1 140 ? 13.009 -5.964 -10.337 1.00 95.62 140 LEU A C 1
ATOM 1096 O O . LEU A 1 140 ? 12.959 -7.167 -10.095 1.00 95.62 140 LEU A O 1
ATOM 1100 N N . ASP A 1 141 ? 13.748 -5.111 -9.633 1.00 95.25 141 ASP A N 1
ATOM 1101 C CA . ASP A 1 141 ? 14.583 -5.505 -8.500 1.00 95.25 141 ASP A CA 1
ATOM 1102 C C . ASP A 1 141 ? 13.706 -6.103 -7.393 1.00 95.25 141 ASP A C 1
ATOM 1104 O O . ASP A 1 141 ? 13.902 -7.254 -7.000 1.00 95.25 141 ASP A O 1
ATOM 1108 N N . PHE A 1 142 ? 12.634 -5.401 -7.002 1.00 95.62 142 PHE A N 1
ATOM 1109 C CA . PHE A 1 142 ? 11.666 -5.920 -6.032 1.00 95.62 142 PHE A CA 1
ATOM 1110 C C . PHE A 1 142 ? 11.022 -7.242 -6.486 1.00 95.62 142 PHE A C 1
ATOM 1112 O O . PHE A 1 142 ? 10.904 -8.188 -5.706 1.00 95.62 142 PHE A O 1
ATOM 1119 N N . SER A 1 143 ? 10.619 -7.340 -7.756 1.00 96.00 143 SER A N 1
ATOM 1120 C CA . SER A 1 143 ? 9.999 -8.543 -8.317 1.00 96.00 143 SER A CA 1
ATOM 1121 C C . SER A 1 143 ? 10.954 -9.732 -8.325 1.00 96.00 143 SER A C 1
ATOM 1123 O O . SER A 1 143 ? 10.512 -10.844 -8.051 1.00 96.00 143 SER A O 1
ATOM 1125 N N . LYS A 1 144 ? 12.241 -9.525 -8.621 1.00 94.31 144 LYS A N 1
ATOM 1126 C CA . LYS A 1 144 ? 13.259 -10.585 -8.606 1.00 94.31 144 LYS A CA 1
ATOM 1127 C C . LYS A 1 144 ? 13.559 -11.061 -7.189 1.00 94.31 144 LYS A C 1
ATOM 1129 O O . LYS A 1 144 ? 13.752 -12.254 -6.983 1.00 94.31 144 LYS A O 1
ATOM 1134 N N . GLU A 1 145 ? 13.577 -10.145 -6.224 1.00 93.75 145 GLU A N 1
ATOM 1135 C CA . GLU A 1 145 ? 13.851 -10.467 -4.821 1.00 93.75 145 GLU A CA 1
ATOM 1136 C C . GLU A 1 145 ? 12.667 -11.138 -4.117 1.00 93.75 145 GLU A C 1
ATOM 1138 O O . GLU A 1 145 ? 12.856 -12.072 -3.335 1.00 93.75 145 GLU A O 1
ATOM 1143 N N . ARG A 1 146 ? 11.441 -10.659 -4.359 1.00 92.25 146 ARG A N 1
ATOM 1144 C CA . ARG A 1 146 ? 10.244 -11.113 -3.632 1.00 92.25 146 ARG A CA 1
ATOM 1145 C C . ARG A 1 146 ? 9.397 -12.112 -4.399 1.00 92.25 146 ARG A C 1
ATOM 1147 O O . ARG A 1 146 ? 8.737 -12.931 -3.771 1.00 92.25 146 ARG A O 1
ATOM 1154 N N . ASN A 1 147 ? 9.398 -12.054 -5.729 1.00 92.94 147 ASN A N 1
ATOM 1155 C CA . ASN A 1 147 ? 8.580 -12.896 -6.605 1.00 92.94 147 ASN A CA 1
ATOM 1156 C C . ASN A 1 147 ? 7.068 -12.887 -6.272 1.00 92.94 147 ASN A C 1
ATOM 1158 O O . ASN A 1 147 ? 6.346 -13.845 -6.544 1.00 92.94 147 ASN A O 1
ATOM 1162 N N . THR A 1 148 ? 6.580 -11.811 -5.647 1.00 96.56 148 THR A N 1
ATOM 1163 C CA . THR A 1 148 ? 5.161 -11.632 -5.289 1.00 96.56 148 THR A CA 1
ATOM 1164 C C . THR A 1 148 ? 4.456 -10.611 -6.169 1.00 96.56 148 THR A C 1
ATOM 1166 O O . THR A 1 148 ? 3.235 -10.687 -6.312 1.00 96.56 148 THR A O 1
ATOM 1169 N N . LEU A 1 149 ? 5.206 -9.664 -6.744 1.00 97.94 149 LEU A N 1
ATOM 1170 C CA . LEU A 1 149 ? 4.673 -8.594 -7.576 1.00 97.94 149 LEU A CA 1
ATOM 1171 C C . LEU A 1 149 ? 4.099 -9.176 -8.870 1.00 97.94 149 LEU A C 1
ATOM 1173 O O . LEU A 1 149 ? 4.780 -9.905 -9.578 1.00 97.94 149 LEU A O 1
ATOM 1177 N N . LYS A 1 150 ? 2.843 -8.846 -9.167 1.00 97.62 150 LYS A N 1
ATOM 1178 C CA . LYS A 1 150 ? 2.125 -9.309 -10.363 1.00 97.62 150 LYS A CA 1
ATOM 1179 C C . LYS A 1 150 ? 1.672 -8.154 -11.239 1.00 97.62 150 LYS A C 1
ATOM 1181 O O . LYS A 1 150 ? 1.630 -8.298 -12.456 1.00 97.62 150 LYS A O 1
ATOM 1186 N N . TRP A 1 151 ? 1.336 -7.026 -10.619 1.00 97.19 151 TRP A N 1
ATOM 1187 C CA . TRP A 1 151 ? 0.646 -5.926 -11.275 1.00 97.19 151 TRP A CA 1
ATOM 1188 C C . TRP A 1 151 ? 1.263 -4.589 -10.883 1.00 97.19 151 TRP A C 1
ATOM 1190 O O . TRP A 1 151 ? 1.382 -4.269 -9.698 1.00 97.19 151 TRP A O 1
ATOM 1200 N N . VAL A 1 152 ? 1.610 -3.788 -11.885 1.00 95.62 152 VAL A N 1
ATOM 1201 C CA . VAL A 1 152 ? 2.025 -2.397 -11.700 1.00 95.62 152 VAL A CA 1
ATOM 1202 C C . VAL A 1 152 ? 1.121 -1.508 -12.548 1.00 95.62 152 VAL A C 1
ATOM 1204 O O . VAL A 1 152 ? 1.142 -1.554 -13.774 1.00 95.62 152 VAL A O 1
ATOM 1207 N N . GLY A 1 153 ? 0.274 -0.729 -11.888 1.00 92.50 153 GLY A N 1
ATOM 1208 C CA . GLY A 1 153 ? -0.692 0.142 -12.536 1.00 92.50 153 GLY A CA 1
ATOM 1209 C C . GLY A 1 153 ? -0.249 1.600 -12.529 1.00 92.50 153 GLY A C 1
ATOM 1210 O O . GLY A 1 153 ? 0.274 2.090 -11.527 1.00 92.50 153 GLY A O 1
ATOM 1211 N N . PHE A 1 154 ? -0.503 2.315 -13.622 1.00 87.56 154 PHE A N 1
ATOM 1212 C CA . PHE A 1 154 ? -0.242 3.754 -13.699 1.00 87.56 154 PHE A CA 1
ATOM 1213 C C . PHE A 1 154 ? -1.539 4.543 -13.873 1.00 87.56 154 PHE A C 1
ATOM 1215 O O . PHE A 1 154 ? -2.342 4.236 -14.757 1.00 87.56 154 PHE A O 1
ATOM 1222 N N . ASP A 1 155 ? -1.739 5.541 -13.017 1.00 80.19 155 ASP A N 1
ATOM 1223 C CA . ASP A 1 155 ? -2.880 6.454 -13.015 1.00 80.19 155 ASP A CA 1
ATOM 1224 C C . ASP A 1 155 ? -2.515 7.756 -13.743 1.00 80.19 155 ASP A C 1
ATOM 1226 O O . ASP A 1 155 ? -2.107 8.756 -13.142 1.00 80.19 155 ASP A O 1
ATOM 1230 N N . PHE A 1 156 ? -2.631 7.722 -15.072 1.00 69.06 156 PHE A N 1
ATOM 1231 C CA . PHE A 1 156 ? -2.381 8.884 -15.914 1.00 69.06 156 PHE A CA 1
ATOM 1232 C C . PHE A 1 156 ? -3.559 9.853 -15.855 1.00 69.06 156 PHE A C 1
ATOM 1234 O O . PHE A 1 156 ? -4.588 9.651 -16.495 1.00 69.06 156 PHE A O 1
ATOM 1241 N N . ILE A 1 157 ? -3.358 10.995 -15.203 1.00 58.34 157 ILE A N 1
ATOM 1242 C CA . ILE A 1 157 ? -4.235 12.157 -15.375 1.00 58.34 157 ILE A CA 1
ATOM 1243 C C . ILE A 1 157 ? -3.799 12.895 -16.654 1.00 58.34 157 ILE A C 1
ATOM 1245 O O . ILE A 1 157 ? -3.261 13.999 -16.595 1.00 58.34 157 ILE A O 1
ATOM 1249 N N . HIS A 1 158 ? -3.965 12.274 -17.828 1.00 57.41 158 HIS A N 1
ATOM 1250 C CA . HIS A 1 158 ? -3.684 12.927 -19.110 1.00 57.41 158 HIS A CA 1
ATOM 1251 C C . HIS A 1 158 ? -4.842 12.783 -20.107 1.00 57.41 158 HIS A C 1
ATOM 1253 O O . HIS A 1 158 ? -5.413 11.705 -20.238 1.00 57.41 158 HIS A O 1
ATOM 1259 N N . PRO 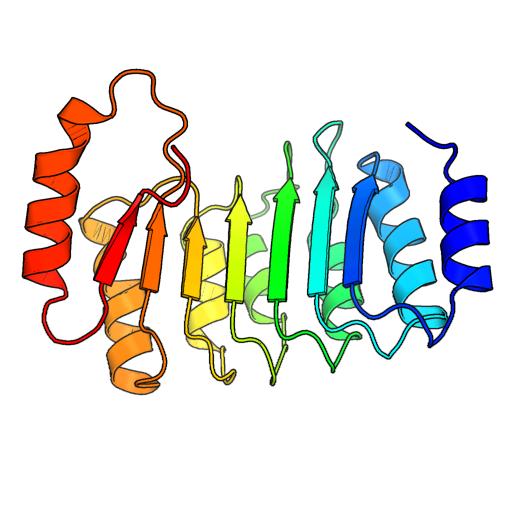A 1 159 ? -5.159 13.843 -20.875 1.00 58.31 159 PRO A N 1
ATOM 1260 C CA . PRO A 1 159 ? -6.321 13.868 -21.766 1.00 58.31 159 PRO A CA 1
ATOM 1261 C C . PRO A 1 159 ? -6.174 13.022 -23.046 1.00 58.31 159 PRO A C 1
ATOM 1263 O O . PRO A 1 159 ? -7.105 12.995 -23.843 1.00 58.31 159 PRO A O 1
ATOM 1266 N N . HIS A 1 160 ? -5.031 12.357 -23.269 1.00 68.44 160 HIS A N 1
ATOM 1267 C CA . HIS A 1 160 ? -4.735 11.603 -24.499 1.00 68.44 160 HIS A CA 1
ATOM 1268 C C . HIS A 1 160 ? -4.118 10.221 -24.208 1.00 68.44 160 HIS A C 1
ATOM 1270 O O . HIS A 1 160 ? -2.916 10.029 -24.436 1.00 68.44 160 HIS A O 1
ATOM 1276 N N . PRO A 1 161 ? -4.901 9.260 -23.687 1.00 65.19 161 PRO A N 1
ATOM 1277 C CA . PRO A 1 161 ? -4.412 7.934 -23.293 1.00 65.19 161 PRO A CA 1
ATOM 1278 C C . PRO A 1 161 ? -3.813 7.138 -24.465 1.00 65.19 161 PRO A C 1
ATOM 1280 O O . PRO A 1 161 ? -2.842 6.403 -24.287 1.00 65.19 161 PRO A O 1
ATOM 1283 N N . GLU A 1 162 ? -4.306 7.347 -25.688 1.00 72.94 162 GLU A N 1
ATOM 1284 C CA . GLU A 1 162 ? -3.794 6.732 -26.919 1.00 72.94 162 GLU A CA 1
ATOM 1285 C C . GLU A 1 162 ? -2.296 6.970 -27.173 1.00 72.94 162 GLU A C 1
ATOM 1287 O O . GLU A 1 162 ? -1.631 6.109 -27.749 1.00 72.94 162 GLU A O 1
ATOM 1292 N N . LYS A 1 163 ? -1.723 8.086 -26.698 1.00 73.44 163 LYS A N 1
ATOM 1293 C CA . LYS A 1 163 ? -0.280 8.364 -26.846 1.00 73.44 163 LYS A CA 1
ATOM 1294 C C . LYS A 1 163 ? 0.600 7.479 -25.962 1.00 73.44 163 LYS A C 1
ATOM 1296 O O . LYS A 1 163 ? 1.800 7.379 -26.210 1.00 73.44 163 LYS A O 1
ATOM 1301 N N . TYR A 1 164 ? 0.016 6.834 -24.955 1.00 78.38 164 TYR A N 1
ATOM 1302 C CA . TYR A 1 164 ? 0.743 6.038 -23.970 1.00 78.38 164 TYR A CA 1
ATOM 1303 C C . TYR A 1 164 ? 0.646 4.536 -24.221 1.00 78.38 164 TYR A C 1
ATOM 1305 O O . TYR A 1 164 ? 1.420 3.790 -23.633 1.00 78.38 164 TYR A O 1
ATOM 1313 N N . LEU A 1 165 ? -0.223 4.075 -25.128 1.00 81.62 165 LEU A N 1
ATOM 1314 C CA . LEU A 1 165 ? -0.345 2.648 -25.462 1.00 81.62 165 LEU A CA 1
ATOM 1315 C C . LEU A 1 165 ? 0.995 2.035 -25.888 1.00 81.62 165 LEU A C 1
ATOM 1317 O O . LEU A 1 165 ? 1.362 0.953 -25.441 1.00 81.62 165 LEU A O 1
ATOM 1321 N N . GLU A 1 1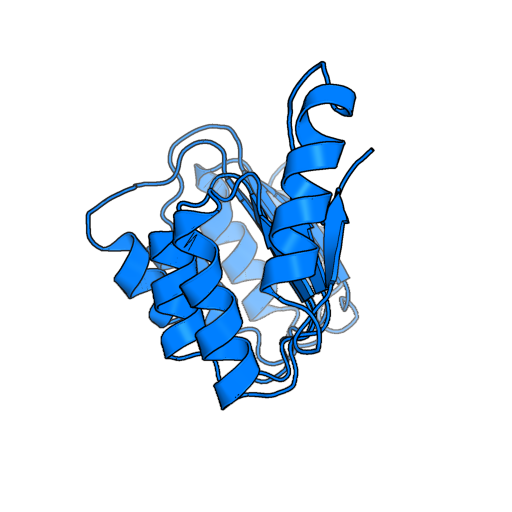66 ? 1.753 2.760 -26.706 1.00 84.88 166 GLU A N 1
ATOM 1322 C CA . GLU A 1 166 ? 3.065 2.315 -27.172 1.00 84.88 166 GLU A CA 1
ATOM 1323 C C . GLU A 1 166 ? 4.116 2.314 -26.049 1.00 84.88 166 GLU A C 1
ATOM 1325 O O . GLU A 1 166 ? 4.979 1.440 -26.004 1.00 84.88 166 GLU A O 1
ATOM 1330 N N . VAL A 1 167 ? 4.016 3.255 -25.104 1.00 85.88 167 VAL A N 1
ATOM 1331 C CA . VAL A 1 167 ? 4.854 3.279 -23.896 1.00 85.88 167 VAL A CA 1
ATOM 1332 C C . VAL A 1 167 ? 4.549 2.050 -23.040 1.00 85.88 167 VAL A C 1
ATOM 1334 O O . VAL A 1 167 ? 5.458 1.293 -22.714 1.00 85.88 167 VAL A O 1
ATOM 1337 N N . TYR A 1 168 ? 3.272 1.779 -22.755 1.00 86.50 168 TYR A N 1
ATOM 1338 C CA . TYR A 1 168 ? 2.845 0.584 -22.024 1.00 86.50 168 TYR A CA 1
ATOM 1339 C C . TYR A 1 168 ? 3.312 -0.709 -22.680 1.00 86.50 168 TYR A C 1
ATOM 1341 O O . TYR A 1 168 ? 3.713 -1.635 -21.977 1.00 86.50 168 TYR A O 1
ATOM 1349 N N . ARG A 1 169 ? 3.263 -0.782 -24.014 1.00 89.38 169 ARG A N 1
ATOM 1350 C CA . ARG A 1 169 ? 3.741 -1.942 -24.765 1.00 89.38 169 ARG A CA 1
ATOM 1351 C C . ARG A 1 169 ? 5.234 -2.172 -24.530 1.00 89.38 169 ARG A C 1
ATOM 1353 O O . ARG A 1 169 ? 5.594 -3.243 -24.056 1.00 89.38 169 ARG A O 1
ATOM 1360 N N . ARG A 1 170 ? 6.078 -1.157 -24.757 1.00 91.25 170 ARG A N 1
ATOM 1361 C CA . ARG A 1 170 ? 7.533 -1.256 -24.524 1.00 91.25 170 ARG A CA 1
ATOM 1362 C C . ARG A 1 170 ? 7.879 -1.579 -23.073 1.00 91.25 170 ARG A C 1
ATOM 1364 O O . ARG A 1 170 ? 8.764 -2.388 -22.803 1.00 91.25 170 ARG A O 1
ATOM 1371 N N . MET A 1 171 ? 7.174 -0.958 -22.128 1.00 92.19 171 MET A N 1
ATOM 1372 C CA . MET A 1 171 ? 7.369 -1.238 -20.710 1.00 92.19 171 MET A CA 1
ATOM 1373 C C . MET A 1 171 ? 7.009 -2.693 -20.379 1.00 92.19 171 MET A C 1
ATOM 1375 O O . MET A 1 171 ? 7.792 -3.354 -19.709 1.00 92.19 171 MET A O 1
ATOM 1379 N N . ASN A 1 172 ? 5.882 -3.217 -20.881 1.00 94.06 172 ASN A N 1
ATOM 1380 C CA . ASN A 1 172 ? 5.497 -4.623 -20.698 1.00 94.06 172 ASN A CA 1
ATOM 1381 C C . ASN A 1 172 ? 6.498 -5.598 -21.332 1.00 94.06 172 ASN A C 1
ATOM 1383 O O . ASN A 1 172 ? 6.835 -6.592 -20.701 1.00 94.06 172 ASN A O 1
ATOM 1387 N N . GLU A 1 173 ? 7.013 -5.298 -22.529 1.00 94.88 173 GLU A N 1
ATOM 1388 C CA . GLU A 1 173 ? 8.089 -6.079 -23.165 1.00 94.88 173 GLU A CA 1
ATOM 1389 C C . GLU A 1 173 ? 9.355 -6.107 -22.285 1.00 94.88 173 GLU A C 1
ATOM 1391 O O . GLU A 1 173 ? 10.038 -7.121 -22.194 1.00 94.88 173 GLU A O 1
ATOM 1396 N N . THR A 1 174 ? 9.648 -5.011 -21.578 1.00 94.38 174 THR A N 1
ATOM 1397 C CA . THR A 1 174 ? 10.816 -4.905 -20.684 1.00 94.38 174 THR A CA 1
ATOM 1398 C C . THR A 1 174 ? 10.667 -5.735 -19.407 1.00 94.38 174 THR A C 1
ATOM 1400 O O . THR A 1 174 ? 11.664 -6.202 -18.854 1.00 94.38 174 THR A O 1
ATOM 1403 N N . VAL A 1 175 ? 9.440 -5.901 -18.911 1.00 95.44 175 VAL A N 1
ATOM 1404 C CA . VAL A 1 175 ? 9.155 -6.582 -17.636 1.00 95.44 175 VAL A CA 1
ATOM 1405 C C . VAL A 1 175 ? 8.549 -7.974 -17.818 1.00 95.44 175 VAL A C 1
ATOM 1407 O O . VAL A 1 175 ? 8.083 -8.583 -16.851 1.00 95.44 175 VAL A O 1
ATOM 1410 N N . GLU A 1 176 ? 8.555 -8.484 -19.050 1.00 94.88 176 GLU A N 1
ATOM 1411 C CA . GLU A 1 176 ? 7.982 -9.777 -19.402 1.00 94.88 176 GLU A CA 1
ATOM 1412 C C . GLU A 1 176 ? 8.539 -10.895 -18.504 1.00 94.88 176 GLU A C 1
ATOM 1414 O O . GLU A 1 176 ? 9.734 -10.974 -18.221 1.00 94.88 176 GLU A O 1
ATOM 1419 N N . GLY A 1 177 ? 7.642 -11.752 -18.010 1.00 93.81 177 GLY A N 1
ATOM 1420 C CA . GLY A 1 177 ? 7.984 -12.832 -17.082 1.00 93.81 177 GLY A CA 1
ATOM 1421 C C . GLY A 1 177 ? 8.127 -12.415 -15.613 1.00 93.81 177 GLY A C 1
ATOM 1422 O O . GLY A 1 177 ? 8.272 -13.295 -14.767 1.00 93.81 177 GLY A O 1
ATOM 1423 N N . HIS A 1 178 ? 8.040 -11.119 -15.291 1.00 96.12 178 HIS A N 1
ATOM 1424 C CA . HIS A 1 178 ? 8.092 -10.614 -13.914 1.00 96.12 178 HIS A CA 1
ATOM 1425 C C . HIS A 1 178 ? 6.724 -10.129 -13.417 1.00 96.12 178 HIS A C 1
ATOM 1427 O O . HIS A 1 178 ? 6.187 -10.672 -12.456 1.00 96.12 178 HIS A O 1
ATOM 1433 N N . PHE A 1 179 ? 6.137 -9.134 -14.081 1.00 96.81 179 PHE A N 1
ATOM 1434 C CA . PHE A 1 179 ? 4.825 -8.573 -13.745 1.00 96.81 179 PHE A CA 1
ATOM 1435 C C . PHE A 1 179 ? 4.201 -7.919 -14.980 1.00 96.81 179 PHE A C 1
ATOM 1437 O O . PHE A 1 179 ? 4.874 -7.707 -15.984 1.00 96.81 179 PHE A O 1
ATOM 1444 N N . GLN A 1 180 ? 2.915 -7.581 -14.907 1.00 96.00 180 GLN A N 1
ATOM 1445 C CA . GLN A 1 180 ? 2.215 -6.866 -15.969 1.00 96.00 180 GLN A CA 1
ATOM 1446 C C . GLN A 1 180 ? 2.003 -5.399 -15.597 1.00 96.00 180 GLN A C 1
ATOM 1448 O O . GLN A 1 180 ? 1.622 -5.063 -14.472 1.00 96.00 180 GLN A O 1
ATOM 1453 N N . ILE A 1 181 ? 2.212 -4.529 -16.580 1.00 93.88 181 ILE A N 1
ATOM 1454 C CA . ILE A 1 181 ? 1.955 -3.099 -16.490 1.00 93.88 181 ILE A CA 1
ATOM 1455 C C . ILE A 1 181 ? 0.625 -2.770 -17.166 1.00 93.88 181 ILE A C 1
ATOM 1457 O O . ILE A 1 181 ? 0.356 -3.222 -18.282 1.00 93.88 181 ILE A O 1
ATOM 1461 N N . PHE A 1 182 ? -0.207 -1.959 -16.512 1.00 90.25 182 PHE A N 1
ATOM 1462 C CA . PHE A 1 182 ? -1.541 -1.618 -17.012 1.00 90.25 182 PHE A CA 1
ATOM 1463 C C . PHE A 1 182 ? -1.968 -0.179 -16.653 1.00 90.25 182 PHE A C 1
ATOM 1465 O O . PHE A 1 182 ? -1.427 0.427 -15.724 1.00 90.25 182 PHE A O 1
ATOM 1472 N N . PRO A 1 183 ? -2.936 0.409 -17.378 1.00 87.38 183 PRO A N 1
ATOM 1473 C CA . PRO A 1 183 ? -3.586 1.648 -16.957 1.00 87.38 183 PRO A CA 1
ATOM 1474 C C . PRO A 1 183 ? -4.518 1.391 -15.765 1.00 87.38 183 PRO A C 1
ATOM 1476 O O . PRO A 1 183 ? -5.455 0.604 -15.869 1.00 87.38 183 PRO A O 1
ATOM 1479 N N . ALA A 1 184 ? -4.259 2.044 -14.627 1.00 82.88 184 ALA A N 1
ATOM 1480 C CA . ALA A 1 184 ? -4.972 1.787 -13.371 1.00 82.88 184 ALA A CA 1
ATOM 1481 C C . ALA A 1 184 ? -6.344 2.475 -13.278 1.00 82.88 184 ALA A C 1
ATOM 1483 O O . ALA A 1 184 ? -7.216 1.998 -12.551 1.00 82.88 184 ALA A O 1
ATOM 1484 N N . LYS A 1 185 ? -6.545 3.582 -14.004 1.00 69.00 185 LYS A N 1
ATOM 1485 C CA . LYS A 1 185 ? -7.839 4.263 -14.137 1.00 69.00 185 LYS A CA 1
ATOM 1486 C C . LYS A 1 185 ? -8.100 4.609 -15.601 1.00 69.00 185 LYS A C 1
ATOM 1488 O O . LYS A 1 185 ? -7.226 5.144 -16.282 1.00 69.00 185 LYS A O 1
ATOM 1493 N N . GLN A 1 186 ? -9.303 4.271 -16.055 1.00 44.91 186 GLN A N 1
ATOM 1494 C CA . GLN A 1 186 ? -9.971 4.799 -17.244 1.00 44.91 186 GLN A CA 1
ATOM 1495 C C . GLN A 1 186 ? -11.239 5.506 -16.777 1.00 44.91 186 GLN A C 1
ATOM 1497 O O . GLN A 1 186 ? -11.857 4.995 -15.811 1.00 44.91 186 GLN A O 1
#

Foldseek 3Di:
DDDLVVLLVVLQVCFQVAAEDADEDAQVCQLVSLLSNLVGHLNHQYYHYEHAHDEHAVLSVLVSQLSNQNHQYYHYAYNHYPDDVCLLVSLLPNAHQAHAYYEYEPDDLSNVLSNLVNHNHLHAEYEYADDDLVSCVSQLVSQVVRVNHAEYEHAHPDPCCVVCPVVLVVSCVVCPPRYHYYHPDD

InterPro domains:
  IPR032675 Leucine-rich repeat domain superfamily [G3DSA:3.80.10.10] (4-157)

Secondary structure (DSSP, 8-state):
---HHHHHHHHHHHGGG--EEEEEPPGGGHHHHHHHHHHH-TT--EEEEEEEEEEE-HHHHHHHHTT-TT-SEEEEEEEEE---TTHHHHHTT---TT--EEEEES--HHHHHHHHHH--S---EEEES---GGGTHHHHHHHHHHS---EEEE----S-GGGGHHHHHHHHHHTTTT-EEEES--

Organism: Funneliformis mosseae (NCBI:txid27381)

pLDDT: mean 89.06, std 9.49, range [44.91, 98.62]

Radius of gyration: 16.92 Å; chains: 1; bounding box: 34×35×46 Å

Sequence (186 aa):
DLPKDVIKAIIIKASEALEQVSIKFRSEDISEGLETLVNHCQNITHLSLSAYTGQVDIASVISIISLLKNITHLKLSFGNINVGDELENEFSKLQLEKLQYLELINFDIKSLKGYLSKCCSPLSTIITNFIEETNLSIFLDFSKERNTLKWVGFDFIHPHPEKYLEVYRRMNETVEGHFQIFPAKQ